Protein AF-A0A426WXF5-F1 (afdb_monomer_lite)

Sequence (264 aa):
MSDLGHQDPEKEMKARWKGLKNSTKVWNNSSAAEEFERGLLHPQLARELYTLPSEVLMARAARRWSCQHFQTALFDRVHDTGRLITFMDYRIKQLQEELDALKSNGGPEVVAKAEERAFEPREELENTKQERSEELLRREVLEKELHEVRSHLGDAQRLLKEVRVRARKMDDELLQAVKALESARAKLPRQSVVQYKESLGFKEGLKRMGRVTYEYGHRVALAHFHARHPDAEVEEDPFAIHPEDDLVPMERQQAFDDSVSPEP

Structure (mmCIF, N/CA/C/O backbone):
data_AF-A0A426WXF5-F1
#
_entry.id   AF-A0A426WXF5-F1
#
loop_
_atom_site.group_PDB
_atom_site.id
_atom_site.type_symbol
_atom_site.label_atom_id
_atom_site.label_alt_id
_atom_site.label_comp_id
_atom_site.label_asym_id
_atom_site.label_entity_id
_atom_site.label_seq_id
_atom_site.pdbx_PDB_ins_code
_atom_site.Cartn_x
_atom_site.Cartn_y
_atom_site.Cartn_z
_atom_site.occupancy
_atom_site.B_iso_or_equiv
_atom_site.auth_seq_id
_atom_site.auth_comp_id
_atom_site.auth_asym_id
_atom_site.auth_atom_id
_atom_site.pdbx_PDB_model_num
ATOM 1 N N . MET A 1 1 ? 60.843 20.136 -81.233 1.00 41.09 1 MET A N 1
ATOM 2 C CA . MET A 1 1 ? 59.863 21.167 -80.846 1.00 41.09 1 MET A CA 1
ATOM 3 C C . MET A 1 1 ? 59.267 21.769 -82.105 1.00 41.09 1 MET A C 1
ATOM 5 O O . MET A 1 1 ? 59.979 22.418 -82.858 1.00 41.09 1 MET A O 1
ATOM 9 N N . SER A 1 2 ? 57.992 21.506 -82.362 1.00 35.69 2 SER A N 1
ATOM 10 C CA . SER A 1 2 ? 57.109 22.418 -83.091 1.00 35.69 2 SER A CA 1
ATOM 11 C C . SER A 1 2 ? 55.722 22.211 -82.501 1.00 35.69 2 SER A C 1
ATOM 13 O O . SER A 1 2 ? 55.213 21.095 -82.455 1.00 35.69 2 SER A O 1
ATOM 15 N N . ASP A 1 3 ? 55.248 23.297 -81.916 1.00 36.88 3 ASP A N 1
ATOM 16 C CA . ASP A 1 3 ? 54.101 23.442 -81.039 1.00 36.88 3 ASP A CA 1
ATOM 17 C C . ASP A 1 3 ? 52.818 23.360 -81.879 1.00 36.88 3 ASP A C 1
ATOM 19 O O . ASP A 1 3 ? 52.527 24.253 -82.678 1.00 36.88 3 ASP A O 1
ATOM 23 N N . LEU A 1 4 ? 52.092 22.242 -81.784 1.00 40.41 4 LEU A N 1
ATOM 24 C CA . LEU A 1 4 ? 50.773 22.100 -82.400 1.00 40.41 4 LEU A CA 1
ATOM 25 C C . LEU A 1 4 ? 49.752 22.634 -81.402 1.00 40.41 4 LEU A C 1
ATOM 27 O O . LEU A 1 4 ? 49.338 21.935 -80.478 1.00 40.41 4 LEU A O 1
ATOM 31 N N . GLY A 1 5 ? 49.402 23.906 -81.589 1.00 35.06 5 GLY A N 1
ATOM 32 C CA . GLY A 1 5 ? 48.456 24.624 -80.749 1.00 35.06 5 GLY A CA 1
ATOM 33 C C . GLY A 1 5 ? 47.164 23.841 -80.518 1.00 35.06 5 GLY A C 1
ATOM 34 O O . GLY A 1 5 ? 46.594 23.260 -81.442 1.00 35.06 5 GLY A O 1
ATOM 35 N N . HIS A 1 6 ? 46.714 23.858 -79.262 1.00 44.03 6 HIS A N 1
ATOM 36 C CA . HIS A 1 6 ? 45.403 23.394 -78.822 1.00 44.03 6 HIS A CA 1
ATOM 37 C C . HIS A 1 6 ? 44.299 23.939 -79.739 1.00 44.03 6 HIS A C 1
ATOM 39 O O . HIS A 1 6 ? 43.904 25.103 -79.649 1.00 44.03 6 HIS A O 1
ATOM 45 N N . GLN A 1 7 ? 43.787 23.084 -80.621 1.00 47.53 7 GLN A N 1
ATOM 46 C CA . GLN A 1 7 ? 42.487 23.293 -81.237 1.00 47.53 7 GLN A CA 1
ATOM 47 C C . GLN A 1 7 ? 41.429 22.788 -80.263 1.00 47.53 7 GLN A C 1
ATOM 49 O O . GLN A 1 7 ? 41.415 21.614 -79.904 1.00 47.53 7 GLN A O 1
ATOM 54 N N . ASP A 1 8 ? 40.569 23.708 -79.837 1.00 42.94 8 ASP A N 1
ATOM 55 C CA . ASP A 1 8 ? 39.348 23.444 -79.083 1.00 42.94 8 ASP A CA 1
ATOM 56 C C . ASP A 1 8 ? 38.529 22.326 -79.773 1.00 42.94 8 ASP A C 1
ATOM 58 O O . ASP A 1 8 ? 38.021 22.540 -80.881 1.00 42.94 8 ASP A O 1
ATOM 62 N N . PRO A 1 9 ? 38.423 21.127 -79.169 1.00 50.69 9 PRO A N 1
ATOM 63 C CA . PRO A 1 9 ? 37.808 19.964 -79.803 1.00 50.69 9 PRO A CA 1
ATOM 64 C C . PRO A 1 9 ? 36.285 20.092 -79.956 1.00 50.69 9 PRO A C 1
ATOM 66 O O . PRO A 1 9 ? 35.693 19.333 -80.723 1.00 50.69 9 PRO A O 1
ATOM 69 N N . GLU A 1 10 ? 35.637 21.071 -79.309 1.00 45.72 10 GLU A N 1
ATOM 70 C CA . GLU A 1 10 ? 34.224 21.389 -79.562 1.00 45.72 10 GLU A CA 1
ATOM 71 C C . GLU A 1 10 ? 34.024 22.273 -80.806 1.00 45.72 10 GLU A C 1
ATOM 73 O O . GLU A 1 10 ? 32.922 22.354 -81.359 1.00 45.72 10 GLU A O 1
ATOM 78 N N . LYS A 1 11 ? 35.082 22.931 -81.296 1.00 47.31 11 LYS A N 1
ATOM 79 C CA . LYS A 1 11 ? 34.960 24.013 -82.283 1.00 47.31 11 LYS A CA 1
ATOM 80 C C . LYS A 1 11 ? 34.874 23.553 -83.741 1.00 47.31 11 LYS A C 1
ATOM 82 O O . LYS A 1 11 ? 34.558 24.368 -84.610 1.00 47.31 11 LYS A O 1
ATOM 87 N N . GLU A 1 12 ? 35.069 22.269 -84.039 1.00 45.81 12 GLU A N 1
ATOM 88 C CA . GLU A 1 12 ? 35.155 21.786 -85.426 1.00 45.81 12 GLU A CA 1
ATOM 89 C C . GLU A 1 12 ? 34.368 20.494 -85.704 1.00 45.81 12 GLU A C 1
ATOM 91 O O . GLU A 1 12 ? 34.819 19.608 -86.417 1.00 45.81 12 GLU A O 1
ATOM 96 N N . MET A 1 13 ? 33.135 20.382 -85.202 1.00 45.12 13 MET A N 1
ATOM 97 C CA . MET A 1 13 ? 32.163 19.428 -85.767 1.00 45.12 13 MET A CA 1
ATOM 98 C C . MET A 1 13 ? 30.836 20.108 -86.114 1.00 45.12 13 MET A C 1
ATOM 100 O O . MET A 1 13 ? 29.750 19.692 -85.712 1.00 45.12 13 MET A O 1
ATOM 104 N N . LYS A 1 14 ? 30.895 21.171 -86.928 1.00 41.56 14 LYS A N 1
ATOM 105 C CA . LYS A 1 14 ? 29.709 21.631 -87.667 1.00 41.56 14 LYS A CA 1
ATOM 106 C C . LYS A 1 14 ? 29.544 20.774 -88.920 1.00 41.56 14 LYS A C 1
ATOM 108 O O . LYS A 1 14 ? 30.211 21.004 -89.923 1.00 41.56 14 LYS A O 1
ATOM 113 N N . ALA A 1 15 ? 28.610 19.825 -88.885 1.00 44.09 15 ALA A N 1
ATOM 114 C CA . ALA A 1 15 ? 28.183 19.107 -90.083 1.00 44.09 15 ALA A CA 1
ATOM 115 C C . ALA A 1 15 ? 27.773 20.110 -91.181 1.00 44.09 15 ALA A C 1
ATOM 117 O O . ALA A 1 15 ? 26.883 20.941 -90.975 1.00 44.09 15 ALA A O 1
ATOM 118 N N . ARG A 1 16 ? 28.404 20.019 -92.359 1.00 43.88 16 ARG A N 1
ATOM 119 C CA . ARG A 1 16 ? 28.204 20.905 -93.528 1.00 43.88 16 ARG A CA 1
ATOM 120 C C . ARG A 1 16 ? 26.767 20.958 -94.082 1.00 43.88 16 ARG A C 1
ATOM 122 O O . ARG A 1 16 ? 26.496 21.736 -94.987 1.00 43.88 16 ARG A O 1
ATOM 129 N N . TRP A 1 17 ? 25.833 20.179 -93.535 1.00 48.28 17 TRP A N 1
ATOM 130 C CA . TRP A 1 17 ? 24.511 19.912 -94.117 1.00 48.28 17 TRP A CA 1
ATOM 131 C C . TRP A 1 17 ? 23.328 20.363 -93.249 1.00 48.28 17 TRP A C 1
ATOM 133 O O . TRP A 1 17 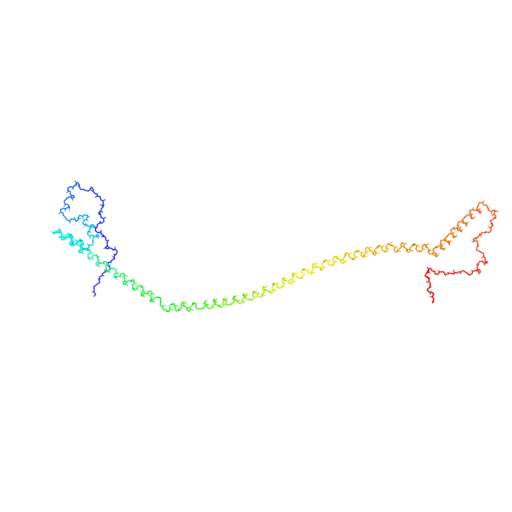? 22.212 19.875 -93.415 1.00 48.28 17 TRP A O 1
ATOM 143 N N . LYS A 1 18 ? 23.534 21.333 -92.346 1.00 39.09 18 LYS A N 1
ATOM 144 C CA . LYS A 1 18 ? 22.505 21.848 -91.413 1.00 39.09 18 LYS A CA 1
ATOM 145 C C . LYS A 1 18 ? 21.255 22.459 -92.094 1.00 39.09 18 LYS A C 1
ATOM 147 O O . LYS A 1 18 ? 20.307 22.815 -91.402 1.00 39.09 18 LYS A O 1
ATOM 152 N N . GLY A 1 19 ? 21.242 22.591 -93.426 1.00 39.22 19 GLY A N 1
ATOM 153 C CA . GLY A 1 19 ? 20.160 23.200 -94.212 1.00 39.22 19 GLY A CA 1
ATOM 154 C C . GLY A 1 19 ? 19.209 22.242 -94.947 1.00 39.22 19 GLY A C 1
ATOM 155 O O . GLY A 1 19 ? 18.221 22.716 -95.505 1.00 39.22 19 GLY A O 1
ATOM 156 N N . LEU A 1 20 ? 19.451 20.924 -94.972 1.00 43.28 20 LEU A N 1
ATOM 157 C CA . LEU A 1 20 ? 18.600 19.994 -95.731 1.00 43.28 20 LEU A CA 1
ATOM 158 C C . LEU A 1 20 ? 17.267 19.738 -94.989 1.00 43.28 20 LEU A C 1
ATOM 160 O O . LEU A 1 20 ? 17.187 18.888 -94.105 1.00 43.28 20 LEU A O 1
ATOM 164 N N . LYS A 1 21 ? 16.208 20.495 -95.315 1.00 43.47 21 LYS A N 1
ATOM 165 C CA . LYS A 1 21 ? 14.847 20.260 -94.791 1.00 43.47 21 LYS A CA 1
ATOM 166 C C . LYS A 1 21 ? 14.068 19.280 -95.677 1.00 43.47 21 LYS A C 1
ATOM 168 O O . LYS A 1 21 ? 14.057 19.393 -96.899 1.00 43.47 21 LYS A O 1
ATOM 173 N N . ASN A 1 22 ? 13.368 18.347 -95.033 1.00 40.56 22 ASN A N 1
ATOM 174 C CA . ASN A 1 22 ? 12.589 17.278 -95.660 1.00 40.56 22 ASN A CA 1
ATOM 175 C C . ASN A 1 22 ? 11.279 17.812 -96.276 1.00 40.56 22 ASN A C 1
ATOM 177 O O . ASN A 1 22 ? 10.276 17.915 -95.574 1.00 40.56 22 ASN A O 1
ATOM 181 N N . SER A 1 23 ? 11.240 18.141 -97.571 1.00 41.84 23 SER A N 1
ATOM 182 C CA . SER A 1 23 ? 9.957 18.301 -98.278 1.00 41.84 23 SER A CA 1
ATOM 183 C C . SER A 1 23 ? 10.040 17.905 -99.756 1.00 41.84 23 SER A C 1
ATOM 185 O O . SER A 1 23 ? 11.068 18.083 -100.403 1.00 41.84 23 SER A O 1
ATOM 187 N N . THR A 1 24 ? 8.942 17.366 -100.288 1.00 41.81 24 THR A N 1
ATOM 188 C CA . THR A 1 24 ? 8.851 16.706 -101.604 1.00 41.81 24 THR A CA 1
ATOM 189 C C . THR A 1 24 ? 8.447 17.633 -102.766 1.00 41.81 24 THR A C 1
ATOM 191 O O . THR A 1 24 ? 8.227 17.146 -103.869 1.00 41.81 24 THR A O 1
ATOM 194 N N . LYS A 1 25 ? 8.307 18.952 -102.554 1.00 42.88 25 LYS A N 1
ATOM 195 C CA . LYS A 1 25 ? 7.649 19.885 -103.504 1.00 42.88 25 LYS A CA 1
ATOM 196 C C . LYS A 1 25 ? 8.498 21.107 -103.917 1.00 42.88 25 LYS A C 1
ATOM 198 O O . LYS A 1 25 ? 7.987 22.218 -103.959 1.00 42.88 25 LYS A O 1
ATOM 203 N N . VAL A 1 26 ? 9.786 20.932 -104.228 1.00 40.25 26 VAL A N 1
ATOM 204 C CA . VAL A 1 26 ? 10.685 22.064 -104.581 1.00 40.25 26 VAL A CA 1
ATOM 205 C C . VAL A 1 26 ? 10.925 22.245 -106.095 1.00 40.25 26 VAL A C 1
ATOM 207 O O . VAL A 1 26 ? 11.436 23.277 -106.517 1.00 40.25 26 VAL A O 1
ATOM 210 N N . TRP A 1 27 ? 10.503 21.322 -106.960 1.00 49.66 27 TRP A N 1
ATOM 211 C CA . TRP A 1 27 ? 11.054 21.251 -108.324 1.00 49.66 27 TRP A CA 1
ATOM 212 C C . TRP A 1 27 ? 10.073 21.679 -109.423 1.00 49.66 27 TRP A C 1
ATOM 214 O O . TRP A 1 27 ? 9.600 20.839 -110.175 1.00 49.66 27 TRP A O 1
ATOM 224 N N . ASN A 1 28 ? 9.775 22.981 -109.519 1.00 37.44 28 ASN A N 1
ATOM 225 C CA . ASN A 1 28 ? 9.112 23.578 -110.697 1.00 37.44 28 ASN A CA 1
ATOM 226 C C . ASN A 1 28 ? 9.808 24.848 -111.233 1.00 37.44 28 ASN A C 1
ATOM 228 O O . ASN A 1 28 ? 9.325 25.439 -112.194 1.00 37.44 28 ASN A O 1
ATOM 232 N N . ASN A 1 29 ? 10.951 25.258 -110.668 1.00 41.53 29 ASN A N 1
ATOM 233 C CA . ASN A 1 29 ? 11.716 26.412 -111.154 1.00 41.53 29 ASN A CA 1
ATOM 234 C C . ASN A 1 29 ? 13.015 25.958 -111.833 1.00 41.53 29 ASN A C 1
ATOM 236 O O . ASN A 1 29 ? 13.782 25.188 -111.254 1.00 41.53 29 ASN A O 1
ATOM 240 N N . SER A 1 30 ? 13.278 26.469 -113.040 1.00 48.53 30 SER A N 1
ATOM 241 C CA . SER A 1 30 ? 14.419 26.080 -113.889 1.00 48.53 30 SER A CA 1
ATOM 242 C C . SER A 1 30 ? 15.793 26.355 -113.265 1.00 48.53 30 SER A C 1
ATOM 244 O O . SER A 1 30 ? 16.743 25.641 -113.560 1.00 48.53 30 SER A O 1
ATOM 246 N N . SER A 1 31 ? 15.895 27.305 -112.331 1.00 45.78 31 SER A N 1
ATOM 247 C CA . SER A 1 31 ? 17.142 27.593 -111.602 1.00 45.78 31 SER A CA 1
ATOM 248 C C . SER A 1 31 ? 17.595 26.433 -110.702 1.00 45.78 31 SER A C 1
ATOM 250 O O . SER A 1 31 ? 18.790 26.228 -110.518 1.00 45.78 31 SER A O 1
ATOM 252 N N . ALA A 1 32 ? 16.665 25.614 -110.201 1.00 46.09 32 ALA A N 1
ATOM 253 C CA . ALA A 1 32 ? 17.005 24.453 -109.380 1.00 46.09 32 ALA A CA 1
ATOM 254 C C . ALA A 1 32 ? 17.508 23.260 -110.228 1.00 46.09 32 ALA A C 1
ATOM 256 O O . ALA A 1 32 ? 18.177 22.371 -109.707 1.00 46.09 32 ALA A O 1
ATOM 257 N N . ALA A 1 33 ? 17.225 23.258 -111.537 1.00 42.44 33 ALA A N 1
ATOM 258 C CA . ALA A 1 33 ? 17.745 22.275 -112.487 1.00 42.44 33 ALA A CA 1
ATOM 259 C C . ALA A 1 33 ? 19.168 22.617 -112.977 1.00 42.44 33 ALA A C 1
ATOM 261 O O . ALA A 1 33 ? 19.913 21.716 -113.342 1.00 42.44 33 ALA A O 1
ATOM 262 N N . GLU A 1 34 ? 19.596 23.884 -112.926 1.00 40.88 34 GLU A N 1
ATOM 263 C CA . GLU A 1 34 ? 20.980 24.261 -113.264 1.00 40.88 34 GLU A CA 1
ATOM 264 C C . GLU A 1 34 ? 21.984 23.922 -112.151 1.00 40.88 34 GLU A C 1
ATOM 266 O O . GLU A 1 34 ? 23.116 23.537 -112.441 1.00 40.88 34 GLU A O 1
ATOM 271 N N . GLU A 1 35 ? 21.576 23.959 -110.877 1.00 43.38 35 GLU A N 1
ATOM 272 C CA . GLU A 1 35 ? 22.419 23.440 -109.785 1.00 43.38 35 GLU A CA 1
ATOM 273 C C . GLU A 1 35 ? 22.503 21.901 -109.781 1.00 43.38 35 GLU A C 1
ATOM 275 O O . GLU A 1 35 ? 23.432 21.327 -109.210 1.00 43.38 35 GLU A O 1
ATOM 280 N N . PHE A 1 36 ? 21.584 21.224 -110.481 1.00 43.69 36 PHE A N 1
ATOM 281 C CA . PHE A 1 36 ? 21.588 19.771 -110.679 1.00 43.69 36 PHE A CA 1
ATOM 282 C C . PHE A 1 36 ? 22.689 19.316 -111.658 1.00 43.69 36 PHE A C 1
ATOM 284 O O . PHE A 1 36 ? 23.289 18.261 -111.458 1.00 43.69 36 PHE A O 1
ATOM 291 N N . GLU A 1 37 ? 23.026 20.139 -112.656 1.00 41.06 37 GLU A N 1
ATOM 292 C CA . GLU A 1 37 ? 24.136 19.907 -113.601 1.00 41.06 37 GLU A CA 1
ATOM 293 C C . GLU A 1 37 ? 25.524 20.191 -112.982 1.00 41.06 37 GLU A C 1
ATOM 295 O O . GLU A 1 37 ? 26.542 19.729 -113.492 1.00 41.06 37 GLU A O 1
ATOM 300 N N . ARG A 1 38 ? 25.600 20.893 -111.836 1.00 45.09 38 ARG A N 1
ATOM 301 C CA . ARG A 1 38 ? 26.870 21.255 -111.163 1.00 45.09 38 ARG A CA 1
ATOM 302 C C . ARG A 1 38 ? 27.221 20.424 -109.917 1.00 45.09 38 ARG A C 1
ATOM 304 O O . ARG A 1 38 ? 28.008 20.867 -109.083 1.00 45.09 38 ARG A O 1
ATOM 311 N N . GLY A 1 39 ? 26.735 19.183 -109.827 1.00 50.31 39 GLY A N 1
ATOM 312 C CA . GLY A 1 39 ? 27.446 18.127 -109.086 1.00 50.31 39 GLY A CA 1
ATOM 313 C C . GLY A 1 39 ? 27.226 18.045 -107.569 1.00 50.31 39 GLY A C 1
ATOM 314 O O . GLY A 1 39 ? 28.175 17.789 -106.825 1.00 50.31 39 GLY A O 1
ATOM 315 N N . LEU A 1 40 ? 25.987 18.184 -107.090 1.00 51.34 40 LEU A N 1
ATOM 316 C CA . LEU A 1 40 ? 25.619 17.851 -105.706 1.00 51.34 40 LEU A CA 1
ATOM 317 C C . LEU A 1 40 ? 24.855 16.518 -105.625 1.00 51.34 40 LEU A C 1
ATOM 319 O O . LEU A 1 40 ? 23.836 16.314 -106.282 1.00 51.34 40 LEU A O 1
ATOM 323 N N . LEU A 1 41 ? 25.373 15.591 -104.809 1.00 55.94 41 LEU A N 1
ATOM 324 C CA . LEU A 1 41 ? 24.824 14.247 -104.590 1.00 55.94 41 LEU A CA 1
ATOM 325 C C . LEU A 1 41 ? 23.345 14.297 -104.165 1.00 55.94 41 LEU A C 1
ATOM 327 O O . LEU A 1 41 ? 22.980 14.998 -103.223 1.00 55.94 41 LEU A O 1
ATOM 331 N N . HIS A 1 42 ? 22.510 13.481 -104.817 1.00 51.09 42 HIS A N 1
ATOM 332 C CA . HIS A 1 42 ? 21.091 13.313 -104.489 1.00 51.09 42 HIS A CA 1
ATOM 333 C C . HIS A 1 42 ? 20.918 13.043 -102.974 1.00 51.09 42 HIS A C 1
ATOM 335 O O . HIS A 1 42 ? 21.607 12.172 -102.442 1.00 51.09 42 HIS A O 1
ATOM 341 N N . PRO A 1 43 ? 19.991 13.709 -102.260 1.00 54.84 43 PRO A N 1
ATOM 342 C CA . PRO A 1 43 ? 19.781 13.501 -100.820 1.00 54.84 43 PRO A CA 1
ATOM 343 C C . PRO A 1 43 ? 19.584 12.037 -100.380 1.00 54.84 43 PRO A C 1
ATOM 345 O O . PRO A 1 43 ? 20.026 11.655 -99.296 1.00 54.84 43 PRO A O 1
ATOM 348 N N . GLN A 1 44 ? 18.987 11.183 -101.225 1.00 52.28 44 GLN A N 1
ATOM 349 C CA . GLN A 1 44 ? 18.949 9.734 -100.990 1.00 52.28 44 GLN A CA 1
ATOM 350 C C . GLN A 1 44 ? 20.346 9.089 -101.008 1.00 52.28 44 GLN A C 1
ATOM 352 O O . GLN A 1 44 ? 20.637 8.272 -100.141 1.00 52.28 44 GLN A O 1
ATOM 357 N N . LEU A 1 45 ? 21.225 9.481 -101.937 1.00 57.03 45 LEU A N 1
ATOM 358 C CA . LEU A 1 45 ? 22.604 8.984 -102.020 1.00 57.03 45 LEU A CA 1
ATOM 359 C C . LEU A 1 45 ? 23.429 9.391 -100.793 1.00 57.03 45 LEU A C 1
ATOM 361 O O . LEU A 1 45 ? 24.152 8.566 -100.244 1.00 57.03 45 LEU A O 1
ATOM 365 N N . ALA A 1 46 ? 23.291 10.636 -100.328 1.00 56.06 46 ALA A N 1
ATOM 366 C CA . ALA A 1 46 ? 23.984 11.117 -99.131 1.00 56.06 46 ALA A CA 1
ATOM 367 C C . ALA A 1 46 ? 23.567 10.335 -97.870 1.00 56.06 46 ALA A C 1
ATOM 369 O O . ALA A 1 46 ? 24.409 9.975 -97.049 1.00 56.06 46 ALA A O 1
ATOM 370 N N . ARG A 1 47 ? 22.275 10.010 -97.736 1.00 59.09 47 ARG A N 1
ATOM 371 C CA . ARG A 1 47 ? 21.767 9.193 -96.626 1.00 59.09 47 ARG A CA 1
ATOM 372 C C . ARG A 1 47 ? 22.246 7.740 -96.710 1.00 59.09 47 ARG A C 1
ATOM 374 O O . ARG A 1 47 ? 22.644 7.181 -95.691 1.00 59.09 47 ARG A O 1
ATOM 381 N N . GLU A 1 48 ? 22.232 7.134 -97.895 1.00 63.03 48 GLU A N 1
ATOM 382 C CA . GLU A 1 48 ? 22.733 5.768 -98.114 1.00 63.03 48 GLU A CA 1
ATOM 383 C C . GLU A 1 48 ? 24.238 5.645 -97.799 1.00 63.03 48 GLU A C 1
ATOM 385 O O . GLU A 1 48 ? 24.652 4.683 -97.156 1.00 63.03 48 GLU A O 1
ATOM 390 N N . LEU A 1 49 ? 25.045 6.649 -98.159 1.00 61.88 49 LEU A N 1
ATOM 391 C CA . LEU A 1 49 ? 26.499 6.684 -97.933 1.00 61.88 49 LEU A CA 1
ATOM 392 C C . LEU A 1 49 ? 26.921 6.633 -96.452 1.00 61.88 49 LEU A C 1
ATOM 394 O O . LEU A 1 49 ? 27.968 6.066 -96.129 1.00 61.88 49 LEU A O 1
ATOM 398 N N . TYR A 1 50 ? 26.109 7.182 -95.547 1.00 64.56 50 TYR A N 1
ATOM 399 C CA . TYR A 1 50 ? 26.404 7.205 -94.107 1.00 64.56 50 TYR A CA 1
ATOM 400 C C . TYR A 1 50 ? 25.685 6.118 -93.301 1.00 64.56 50 TYR A C 1
ATOM 402 O O . TYR A 1 50 ? 26.041 5.888 -92.148 1.00 64.56 50 TYR A O 1
ATOM 410 N N . THR A 1 51 ? 24.702 5.429 -93.886 1.00 64.94 51 THR A N 1
ATOM 411 C CA . THR A 1 51 ? 23.907 4.408 -93.175 1.00 64.94 51 THR A CA 1
ATOM 412 C C . THR A 1 51 ? 24.209 2.975 -93.609 1.00 64.94 51 THR A C 1
ATOM 414 O O . THR A 1 51 ? 23.969 2.057 -92.830 1.00 64.94 51 THR A O 1
ATOM 417 N N . LEU A 1 52 ? 24.771 2.758 -94.804 1.00 66.94 52 LEU A N 1
ATOM 418 C CA . LEU A 1 52 ? 25.091 1.416 -95.299 1.00 66.94 52 LEU A CA 1
ATOM 419 C C . LEU A 1 52 ? 26.520 0.962 -94.912 1.00 66.94 52 LEU A C 1
ATOM 421 O O . LEU A 1 52 ? 27.429 1.802 -94.809 1.00 66.94 52 LEU A O 1
ATOM 425 N N . PRO A 1 53 ? 26.744 -0.357 -94.718 1.00 66.38 53 PRO A N 1
ATOM 426 C CA . PRO A 1 53 ? 28.076 -0.941 -94.542 1.00 66.38 53 PRO A CA 1
ATOM 427 C C . PRO A 1 53 ? 28.978 -0.694 -95.760 1.00 66.38 53 PRO A C 1
ATOM 429 O O . PRO A 1 53 ? 28.500 -0.657 -96.897 1.00 66.38 53 PRO A O 1
ATOM 432 N N . SER A 1 54 ? 30.287 -0.558 -95.530 1.00 64.69 54 SER A N 1
ATOM 433 C CA . SER A 1 54 ? 31.291 -0.264 -96.569 1.00 64.69 54 SER A CA 1
ATOM 434 C C . SER A 1 54 ? 31.255 -1.263 -97.732 1.00 64.69 54 SER A C 1
ATOM 436 O O . SER A 1 54 ? 31.360 -0.864 -98.889 1.00 64.69 54 SER A O 1
ATOM 438 N N . GLU A 1 55 ? 31.003 -2.539 -97.449 1.00 67.00 55 GLU A N 1
ATOM 439 C CA . GLU A 1 55 ? 30.872 -3.621 -98.437 1.00 67.00 55 GLU A CA 1
ATOM 440 C C . GLU A 1 55 ? 29.708 -3.392 -99.420 1.00 67.00 55 GLU A C 1
ATOM 442 O O . GLU A 1 55 ? 29.854 -3.572 -100.632 1.00 67.00 55 GLU A O 1
ATOM 447 N N . VAL A 1 56 ? 28.561 -2.915 -98.920 1.00 66.00 56 VAL A N 1
ATOM 448 C CA . VAL A 1 56 ? 27.359 -2.628 -99.725 1.00 66.00 56 VAL A CA 1
ATOM 449 C C . VAL A 1 56 ? 27.569 -1.389 -100.599 1.00 66.00 56 VAL A C 1
ATOM 451 O O . VAL A 1 56 ? 27.100 -1.333 -101.739 1.00 66.00 56 VAL A O 1
ATOM 454 N N . LEU A 1 57 ? 28.313 -0.403 -100.094 1.00 64.38 57 LEU A N 1
ATOM 455 C CA . LEU A 1 57 ? 28.661 0.805 -100.842 1.00 64.38 57 LEU A CA 1
ATOM 456 C C . LEU A 1 57 ? 29.638 0.504 -101.986 1.00 64.38 57 LEU A C 1
ATOM 458 O O . LEU A 1 57 ? 29.436 0.983 -103.104 1.00 64.38 57 LEU A O 1
ATOM 462 N N . MET A 1 58 ? 30.633 -0.354 -101.745 1.00 62.41 58 MET A N 1
ATOM 463 C CA . MET A 1 58 ? 31.592 -0.799 -102.763 1.00 62.41 58 MET A CA 1
ATOM 464 C C . MET A 1 58 ? 30.905 -1.568 -103.901 1.00 62.41 58 MET A C 1
ATOM 466 O O . MET A 1 58 ? 31.151 -1.287 -105.077 1.00 62.41 58 MET A O 1
ATOM 470 N N . ALA A 1 59 ? 29.966 -2.464 -103.574 1.00 63.81 59 ALA A N 1
ATOM 471 C CA . ALA A 1 59 ? 29.189 -3.210 -104.567 1.00 63.81 59 ALA A CA 1
ATOM 472 C C . ALA A 1 59 ? 28.329 -2.302 -105.472 1.00 63.81 59 ALA A C 1
ATOM 474 O O . ALA A 1 59 ? 28.094 -2.615 -106.643 1.00 63.81 59 ALA A O 1
ATOM 475 N N . ARG A 1 60 ? 27.863 -1.158 -104.954 1.00 62.56 60 ARG A N 1
ATOM 476 C CA . ARG A 1 60 ? 27.027 -0.203 -105.698 1.00 62.56 60 ARG A CA 1
ATOM 477 C C . ARG A 1 60 ? 27.854 0.764 -106.548 1.00 62.56 60 ARG A C 1
ATOM 479 O O . ARG A 1 60 ? 27.443 1.078 -107.664 1.00 62.56 60 ARG A O 1
ATOM 486 N N . ALA A 1 61 ? 29.034 1.166 -106.073 1.00 57.78 61 ALA A N 1
ATOM 487 C CA . ALA A 1 61 ? 30.005 1.950 -106.841 1.00 57.78 61 ALA A CA 1
ATOM 488 C C . ALA A 1 61 ? 30.530 1.173 -108.062 1.00 57.78 61 ALA A C 1
ATOM 490 O O . ALA A 1 61 ? 30.621 1.724 -109.158 1.00 57.78 61 ALA A O 1
ATOM 491 N N . ALA A 1 62 ? 30.756 -0.136 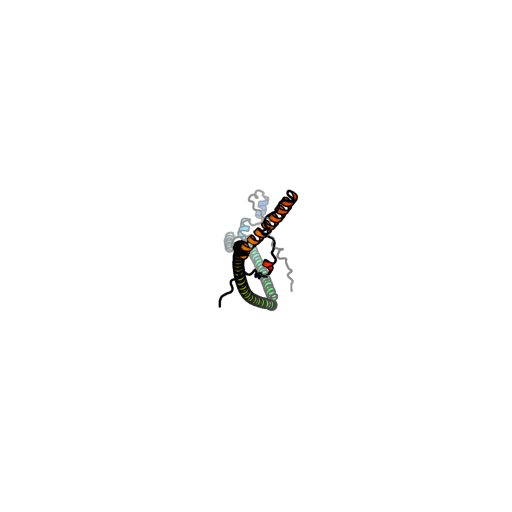-107.912 1.00 57.72 62 ALA A N 1
ATOM 492 C CA . ALA A 1 62 ? 31.141 -1.017 -109.015 1.00 57.72 62 ALA A CA 1
ATOM 493 C C . ALA A 1 62 ? 30.078 -1.118 -110.126 1.00 57.72 62 ALA A C 1
ATOM 495 O O . ALA A 1 62 ? 30.402 -1.512 -111.240 1.00 57.72 62 ALA A O 1
ATOM 496 N N . ARG A 1 63 ? 28.819 -0.749 -109.850 1.00 54.00 63 ARG A N 1
ATOM 497 C CA . ARG A 1 63 ? 27.716 -0.764 -110.824 1.00 54.00 63 ARG A CA 1
ATOM 498 C C . ARG A 1 63 ? 27.494 0.599 -111.503 1.00 54.00 63 ARG A C 1
ATOM 500 O O . ARG A 1 63 ? 26.701 0.689 -112.435 1.00 54.00 63 ARG A O 1
ATOM 507 N N . ARG A 1 64 ? 28.175 1.661 -111.052 1.00 50.78 64 ARG A N 1
ATOM 508 C CA . ARG A 1 64 ? 28.049 3.037 -111.561 1.00 50.78 64 ARG A CA 1
ATOM 509 C C . ARG A 1 64 ? 29.446 3.579 -111.879 1.00 50.78 64 ARG A C 1
ATOM 511 O O . ARG A 1 64 ? 30.048 4.312 -111.099 1.00 50.78 64 ARG A O 1
ATOM 518 N N . TRP A 1 65 ? 29.985 3.148 -113.017 1.00 39.28 65 TRP A N 1
ATOM 519 C CA . TRP A 1 65 ? 31.333 3.488 -113.479 1.00 39.28 65 TRP A CA 1
ATOM 520 C C . TRP A 1 65 ? 31.434 4.962 -113.902 1.00 39.28 65 TRP A C 1
ATOM 522 O O . TRP A 1 65 ? 31.282 5.249 -115.081 1.00 39.28 65 TRP A O 1
ATOM 532 N N . SER A 1 66 ? 31.645 5.875 -112.939 1.00 51.97 66 SER A N 1
ATOM 533 C CA . SER A 1 66 ? 32.348 7.180 -113.085 1.00 51.97 66 SER A CA 1
ATOM 534 C C . SER A 1 66 ? 32.014 8.235 -112.007 1.00 51.97 66 SER A C 1
ATOM 536 O O . SER A 1 66 ? 32.293 9.416 -112.199 1.00 51.97 66 SER A O 1
ATOM 538 N N . CYS A 1 67 ? 31.436 7.893 -110.849 1.00 54.34 67 CYS A N 1
ATOM 539 C CA . CYS A 1 67 ? 31.095 8.923 -109.854 1.00 54.34 67 CYS A CA 1
ATOM 540 C C . CYS A 1 67 ? 32.244 9.210 -108.862 1.00 54.34 67 CYS A C 1
ATOM 542 O O . CYS A 1 67 ? 32.329 8.590 -107.803 1.00 54.34 67 CYS A O 1
ATOM 544 N N . GLN A 1 68 ? 33.072 10.214 -109.171 1.00 59.12 68 GLN A N 1
ATOM 545 C CA . GLN A 1 68 ? 34.157 10.751 -108.323 1.00 59.12 68 GLN A CA 1
ATOM 546 C C . GLN A 1 68 ? 33.686 11.118 -106.897 1.00 59.12 68 GLN A C 1
ATOM 548 O O . GLN A 1 68 ? 34.397 10.910 -105.918 1.00 59.12 68 GLN A O 1
ATOM 553 N N . HIS A 1 69 ? 32.430 11.551 -106.762 1.00 59.12 69 HIS A N 1
ATOM 554 C CA . HIS A 1 69 ? 31.810 11.920 -105.486 1.00 59.12 69 HIS A CA 1
ATOM 555 C C . HIS A 1 69 ? 31.693 10.768 -104.467 1.00 59.12 69 HIS A C 1
ATOM 557 O O . HIS A 1 69 ? 31.695 11.020 -103.264 1.00 59.12 69 HIS A O 1
ATOM 563 N N . PHE A 1 70 ? 31.608 9.506 -104.914 1.00 61.62 70 PHE A N 1
ATOM 564 C CA . PHE A 1 70 ? 31.569 8.349 -104.004 1.00 61.62 70 PHE A CA 1
ATOM 565 C C . PHE A 1 70 ? 32.929 8.077 -103.360 1.00 61.62 70 PHE A C 1
ATOM 567 O O . PHE A 1 70 ? 32.994 7.727 -102.184 1.00 61.62 70 PHE A O 1
ATOM 574 N N . GLN A 1 71 ? 34.012 8.247 -104.122 1.00 63.00 71 GLN A N 1
ATOM 575 C CA . GLN A 1 71 ? 35.369 8.052 -103.616 1.00 63.00 71 GLN A CA 1
ATOM 576 C C . GLN A 1 71 ? 35.706 9.108 -102.561 1.00 63.00 71 GLN A C 1
ATOM 578 O O . GLN A 1 71 ? 36.224 8.755 -101.505 1.00 63.00 71 GLN A O 1
ATOM 583 N N . THR A 1 72 ? 35.331 10.369 -102.795 1.00 68.81 72 THR A N 1
ATOM 584 C CA . THR A 1 72 ? 35.523 11.458 -101.825 1.00 68.81 72 THR A CA 1
ATOM 585 C C . THR A 1 72 ? 34.773 11.200 -100.516 1.00 68.81 72 THR A C 1
ATOM 587 O O . THR A 1 72 ? 35.373 11.282 -99.453 1.00 68.81 72 THR A O 1
ATOM 590 N N . ALA A 1 73 ? 33.503 10.780 -100.573 1.00 68.81 73 ALA A N 1
ATOM 591 C CA . ALA A 1 73 ? 32.712 10.511 -99.368 1.00 68.81 73 ALA A CA 1
ATOM 592 C C . ALA A 1 73 ? 33.239 9.324 -98.535 1.00 68.81 73 ALA A C 1
ATOM 594 O O . ALA A 1 73 ? 33.170 9.345 -97.306 1.00 68.81 73 ALA A O 1
ATOM 595 N N . LEU A 1 74 ? 33.772 8.282 -99.185 1.00 70.56 74 LEU A N 1
ATOM 596 C CA . LEU A 1 74 ? 34.424 7.175 -98.478 1.00 70.56 74 LEU A CA 1
ATOM 597 C C . LEU A 1 74 ? 35.734 7.621 -97.822 1.00 70.56 74 LEU A C 1
ATOM 599 O O . LEU A 1 74 ? 36.002 7.224 -96.689 1.00 70.56 74 LEU A O 1
ATOM 603 N N . PHE A 1 75 ? 36.518 8.461 -98.502 1.00 70.12 75 PHE A N 1
ATOM 604 C CA . PHE A 1 75 ? 37.753 9.019 -97.953 1.00 70.12 75 PHE A CA 1
ATOM 605 C C . PHE A 1 75 ? 37.475 9.895 -96.726 1.00 70.12 75 PHE A C 1
ATOM 607 O O . PHE A 1 75 ? 38.112 9.709 -95.690 1.00 70.12 75 PHE A O 1
ATOM 614 N N . ASP A 1 76 ? 36.461 10.762 -96.806 1.00 75.44 76 ASP A N 1
ATOM 615 C CA . ASP A 1 76 ? 36.011 11.599 -95.690 1.00 75.44 76 ASP A CA 1
ATOM 616 C C . ASP A 1 76 ? 35.547 10.740 -94.505 1.00 75.44 76 ASP A C 1
ATOM 618 O O . ASP A 1 76 ? 35.957 10.974 -93.374 1.00 75.44 76 ASP A O 1
ATOM 622 N N . ARG A 1 77 ? 34.778 9.669 -94.745 1.00 77.00 77 ARG A N 1
ATOM 623 C CA . ARG A 1 77 ? 34.322 8.759 -93.679 1.00 77.00 77 ARG A CA 1
ATOM 624 C C . ARG A 1 77 ? 35.477 8.021 -92.996 1.00 77.00 77 ARG A C 1
ATOM 626 O O . ARG A 1 77 ? 35.462 7.869 -91.774 1.00 77.00 77 ARG A O 1
ATOM 633 N N . VAL A 1 78 ? 36.466 7.549 -93.757 1.00 77.06 78 VAL A N 1
ATOM 634 C CA . VAL A 1 78 ? 37.672 6.912 -93.195 1.00 77.06 78 VAL A CA 1
ATOM 635 C C . VAL A 1 78 ? 38.467 7.926 -92.374 1.00 77.06 78 VAL A C 1
ATOM 637 O O . VAL A 1 78 ? 38.886 7.613 -91.260 1.00 77.06 78 VAL A O 1
ATOM 640 N N . HIS A 1 79 ? 38.613 9.150 -92.878 1.00 75.31 79 HIS A N 1
ATOM 641 C CA . HIS A 1 79 ? 39.305 10.229 -92.184 1.00 75.31 79 HIS A CA 1
ATOM 642 C C . HIS A 1 79 ? 38.583 10.657 -90.890 1.00 75.31 79 HIS A C 1
ATOM 644 O O . HIS A 1 79 ? 39.222 10.786 -89.845 1.00 75.31 79 HIS A O 1
ATOM 650 N N . ASP A 1 80 ? 37.255 10.788 -90.915 1.00 78.50 80 ASP A N 1
ATOM 651 C CA . ASP A 1 80 ? 36.426 11.103 -89.743 1.00 78.50 80 ASP A CA 1
ATOM 652 C C . ASP A 1 80 ? 36.491 9.993 -88.684 1.00 78.50 80 ASP A C 1
ATOM 654 O O . ASP A 1 80 ? 36.603 10.269 -87.489 1.00 78.50 80 ASP A O 1
ATOM 658 N N . THR A 1 81 ? 36.483 8.727 -89.114 1.00 79.56 81 THR A N 1
ATOM 659 C CA . THR A 1 81 ? 36.648 7.579 -88.207 1.00 79.56 81 THR A CA 1
ATOM 660 C C . THR A 1 81 ? 38.044 7.582 -87.585 1.00 79.56 81 THR A C 1
ATOM 662 O O . THR A 1 81 ? 38.179 7.358 -86.384 1.00 79.56 81 THR A O 1
ATOM 665 N N . GLY A 1 82 ? 39.072 7.912 -88.373 1.00 81.44 82 GLY A N 1
ATOM 666 C CA . GLY A 1 82 ? 40.433 8.113 -87.882 1.00 81.44 82 GLY A CA 1
ATOM 667 C C . GLY A 1 82 ? 40.499 9.190 -86.799 1.00 81.44 82 GLY A C 1
ATOM 668 O O . GLY A 1 82 ? 41.053 8.940 -85.735 1.00 81.44 82 GLY A O 1
ATOM 669 N N . ARG A 1 83 ? 39.854 10.346 -87.010 1.00 83.50 83 ARG A N 1
ATOM 670 C CA . ARG A 1 83 ? 39.774 11.427 -86.009 1.00 83.50 83 ARG A CA 1
ATOM 671 C C . ARG A 1 83 ? 39.073 11.001 -84.722 1.00 83.50 83 ARG A C 1
ATOM 673 O O . ARG A 1 83 ? 39.531 11.356 -83.637 1.00 83.50 83 ARG A O 1
ATOM 680 N N . LEU A 1 84 ? 37.984 10.240 -84.834 1.00 84.25 84 LEU A N 1
ATOM 681 C CA . LEU A 1 84 ? 37.261 9.730 -83.671 1.00 84.25 84 LEU A CA 1
ATOM 682 C C . LEU A 1 84 ? 38.126 8.766 -82.851 1.00 84.25 84 LEU A C 1
ATOM 684 O O . LEU A 1 84 ? 38.133 8.862 -81.628 1.00 84.25 84 LEU A O 1
ATOM 688 N N . ILE A 1 85 ? 38.874 7.875 -83.508 1.00 87.50 85 ILE A N 1
ATOM 689 C CA . ILE A 1 85 ? 39.791 6.948 -82.830 1.00 87.50 85 ILE A CA 1
ATOM 690 C C . ILE A 1 85 ? 40.845 7.734 -82.045 1.00 87.50 85 ILE A C 1
ATOM 692 O O . ILE A 1 85 ? 40.999 7.502 -80.850 1.00 87.50 85 ILE A O 1
ATOM 696 N N . THR A 1 86 ? 41.477 8.742 -82.654 1.00 88.06 86 THR A N 1
ATOM 697 C CA . THR A 1 86 ? 42.481 9.570 -81.965 1.00 88.06 86 THR A CA 1
ATOM 698 C C . THR A 1 86 ? 41.898 10.324 -80.764 1.00 88.06 86 THR A C 1
ATOM 700 O O . THR A 1 86 ? 42.555 10.463 -79.733 1.00 88.06 86 THR A O 1
ATOM 703 N N . PHE A 1 87 ? 40.654 10.801 -80.871 1.00 89.25 87 PHE A N 1
ATOM 704 C CA . PHE A 1 87 ? 39.952 11.456 -79.765 1.00 89.25 87 PHE A CA 1
ATOM 705 C C . PHE A 1 87 ? 39.626 10.484 -78.622 1.00 89.25 87 PHE A C 1
ATOM 707 O O . PHE A 1 87 ? 39.796 10.819 -77.448 1.00 89.25 87 PHE A O 1
ATOM 714 N N . MET A 1 88 ? 39.180 9.270 -78.950 1.00 92.88 88 MET A N 1
ATOM 715 C CA . MET A 1 88 ? 38.911 8.236 -77.952 1.00 92.88 88 MET A CA 1
ATOM 716 C C . MET A 1 88 ? 40.199 7.778 -77.263 1.00 92.88 88 MET A C 1
ATOM 718 O O . MET A 1 88 ? 40.200 7.648 -76.042 1.00 92.88 88 MET A O 1
ATOM 722 N N . ASP A 1 89 ? 41.305 7.640 -77.997 1.00 92.06 89 ASP A N 1
ATOM 723 C CA . ASP A 1 89 ? 42.621 7.328 -77.429 1.00 92.06 89 ASP A CA 1
ATOM 724 C C . ASP A 1 89 ? 43.092 8.406 -76.445 1.00 92.06 89 ASP A C 1
ATOM 726 O O . ASP A 1 89 ? 43.633 8.090 -75.384 1.00 92.06 89 ASP A O 1
ATOM 730 N N . TYR A 1 90 ? 42.850 9.683 -76.756 1.00 93.38 90 TYR A N 1
ATOM 731 C CA . TYR A 1 90 ? 43.124 10.787 -75.834 1.00 93.38 90 TYR A CA 1
ATOM 732 C C . TYR A 1 90 ? 42.270 10.692 -74.560 1.00 93.38 90 TYR A C 1
ATOM 734 O O . TYR A 1 90 ? 42.806 10.773 -73.457 1.00 93.38 90 TYR A O 1
ATOM 742 N N . ARG A 1 91 ? 40.958 10.447 -74.686 1.00 94.00 91 ARG A N 1
ATOM 743 C CA . ARG A 1 91 ? 40.061 10.292 -73.525 1.00 94.00 91 ARG A CA 1
ATOM 744 C C . ARG A 1 91 ? 40.419 9.095 -72.653 1.00 94.00 91 ARG A C 1
ATOM 746 O O . ARG A 1 91 ? 40.305 9.184 -71.435 1.00 94.00 91 ARG A O 1
ATOM 753 N N . ILE A 1 92 ? 40.830 7.985 -73.261 1.00 93.00 92 ILE A N 1
ATOM 754 C CA . ILE A 1 92 ? 41.276 6.800 -72.526 1.00 93.00 92 ILE A CA 1
ATOM 755 C C . ILE A 1 92 ? 42.539 7.135 -71.732 1.00 93.00 92 ILE A C 1
ATOM 757 O O . ILE A 1 92 ? 42.577 6.851 -70.540 1.00 93.00 92 ILE A O 1
ATOM 761 N N . LYS A 1 93 ? 43.526 7.805 -72.345 1.00 94.62 93 LYS A N 1
ATOM 762 C CA . LYS A 1 93 ? 44.736 8.256 -71.637 1.00 94.62 93 LYS A CA 1
ATOM 763 C C . LYS A 1 93 ? 44.411 9.195 -70.479 1.00 94.62 93 LYS A C 1
ATOM 765 O O . LYS A 1 93 ? 44.901 8.968 -69.381 1.00 94.62 93 LYS A O 1
ATOM 770 N N . GLN A 1 94 ? 43.526 10.168 -70.693 1.00 92.81 94 GLN A N 1
ATOM 771 C CA . GLN A 1 94 ? 43.096 11.088 -69.641 1.00 92.81 94 GLN A CA 1
ATOM 772 C C . GLN A 1 94 ? 42.435 10.349 -68.465 1.00 92.81 94 GLN A C 1
ATOM 774 O O . GLN A 1 94 ? 42.789 10.580 -67.315 1.00 92.81 94 GLN A O 1
ATOM 779 N N . LEU A 1 95 ? 41.510 9.421 -68.735 1.00 91.31 95 LEU A N 1
ATOM 780 C CA . LEU A 1 95 ? 40.866 8.628 -67.681 1.00 91.31 95 LEU A CA 1
ATOM 781 C C . LEU A 1 95 ? 41.861 7.718 -66.952 1.00 91.31 95 LEU A C 1
ATOM 783 O O . LEU A 1 95 ? 41.712 7.474 -65.757 1.00 91.31 95 LEU A O 1
ATOM 787 N N . GLN A 1 96 ? 42.870 7.210 -67.658 1.00 91.81 96 GLN A N 1
ATOM 788 C CA . GLN A 1 96 ? 43.928 6.402 -67.063 1.00 91.81 96 GLN A CA 1
ATOM 789 C C . GLN A 1 96 ? 44.789 7.238 -66.107 1.00 91.81 96 GLN A C 1
ATOM 791 O O . GLN A 1 96 ? 45.029 6.816 -64.979 1.00 91.81 96 GLN A O 1
ATOM 796 N N . GLU A 1 97 ? 45.169 8.448 -66.522 1.00 89.12 97 GLU A N 1
ATOM 797 C CA . GLU A 1 97 ? 45.897 9.411 -65.692 1.00 89.12 97 GLU A CA 1
ATOM 798 C C . GLU A 1 97 ? 45.070 9.862 -64.479 1.00 89.12 97 GLU A C 1
ATOM 800 O O . GLU A 1 97 ? 45.598 9.922 -63.371 1.00 89.12 97 GLU A O 1
ATOM 805 N N . GLU A 1 98 ? 43.766 10.112 -64.642 1.00 85.56 98 GLU A N 1
ATOM 806 C CA . GLU A 1 98 ? 42.858 10.428 -63.531 1.00 85.56 98 GLU A CA 1
ATOM 807 C C . GLU A 1 98 ? 42.735 9.257 -62.543 1.00 85.56 98 GLU A C 1
ATOM 809 O O . GLU A 1 98 ? 42.768 9.464 -61.329 1.00 85.56 98 GLU A O 1
ATOM 814 N N . LEU A 1 99 ? 42.645 8.016 -63.035 1.00 82.94 99 LEU A N 1
ATOM 815 C CA . LEU A 1 99 ? 42.622 6.822 -62.187 1.00 82.94 99 LEU A CA 1
ATOM 816 C C . LEU A 1 99 ? 43.937 6.620 -61.430 1.00 82.94 99 LEU A C 1
ATOM 818 O O . LEU A 1 99 ? 43.909 6.268 -60.249 1.00 82.94 99 LEU A O 1
ATOM 822 N N . ASP A 1 100 ? 45.078 6.842 -62.075 1.00 83.19 100 ASP A N 1
ATOM 823 C CA . ASP A 1 100 ? 46.390 6.719 -61.439 1.00 83.19 100 ASP A CA 1
ATOM 824 C C . ASP A 1 100 ? 46.634 7.857 -60.436 1.00 83.19 100 ASP A C 1
ATOM 826 O O . ASP A 1 100 ? 47.127 7.613 -59.331 1.00 83.19 100 ASP A O 1
ATOM 830 N N . ALA A 1 101 ? 46.183 9.076 -60.746 1.00 80.56 101 ALA A N 1
ATOM 831 C CA . ALA A 1 101 ? 46.179 10.195 -59.811 1.00 80.56 101 ALA A CA 1
ATOM 832 C C . ALA A 1 101 ? 45.303 9.887 -58.587 1.00 80.56 101 ALA A C 1
ATOM 834 O O . ALA A 1 101 ? 45.772 10.031 -57.460 1.00 80.56 101 ALA A O 1
ATOM 835 N N . LEU A 1 102 ? 44.079 9.378 -58.770 1.00 75.19 102 LEU A N 1
ATOM 836 C CA . LEU A 1 102 ? 43.197 8.977 -57.666 1.00 75.19 102 LEU A CA 1
ATOM 837 C C . LEU A 1 102 ? 43.794 7.850 -56.814 1.00 75.19 102 LEU A C 1
ATOM 839 O O . LEU A 1 102 ? 43.682 7.901 -55.591 1.00 75.19 102 LEU A O 1
ATOM 843 N N . LYS A 1 103 ? 44.474 6.873 -57.423 1.00 76.06 103 LYS A N 1
ATOM 844 C CA . LYS A 1 103 ? 45.207 5.826 -56.690 1.00 76.06 103 LYS A CA 1
ATOM 845 C C . LYS A 1 103 ? 46.405 6.374 -55.915 1.00 76.06 103 LYS A C 1
ATOM 847 O O . LYS A 1 103 ? 46.663 5.908 -54.812 1.00 76.06 103 LYS A O 1
ATOM 852 N N . SER A 1 104 ? 47.126 7.354 -56.461 1.00 72.31 104 SER A N 1
ATOM 853 C CA . SER A 1 104 ? 48.228 8.009 -55.741 1.00 72.31 104 SER A CA 1
ATOM 854 C C . SER A 1 104 ? 47.742 8.927 -54.613 1.00 72.31 104 SER A C 1
ATOM 856 O O . SER A 1 104 ? 48.408 9.036 -53.587 1.00 72.31 104 SER A O 1
ATOM 858 N N . ASN A 1 105 ? 46.571 9.552 -54.780 1.00 68.62 105 ASN A N 1
ATOM 859 C CA . ASN A 1 105 ? 45.985 10.482 -53.815 1.00 68.62 105 ASN A CA 1
ATOM 860 C C . ASN A 1 105 ? 45.267 9.728 -52.679 1.00 68.62 105 ASN A C 1
ATOM 862 O O . ASN A 1 105 ? 45.347 10.109 -51.515 1.00 68.62 105 ASN A O 1
ATOM 866 N N . GLY A 1 106 ? 44.629 8.598 -53.000 1.00 64.50 106 GLY A N 1
ATOM 867 C CA . GLY A 1 106 ? 44.156 7.584 -52.054 1.00 64.50 106 GLY A CA 1
ATOM 868 C C . GLY A 1 106 ? 45.284 6.655 -51.604 1.00 64.50 106 GLY A C 1
ATOM 869 O O . GLY A 1 106 ? 45.172 5.438 -51.730 1.00 64.50 106 GLY A O 1
ATOM 870 N N . GLY A 1 107 ? 46.396 7.224 -51.137 1.00 72.81 107 GLY A N 1
ATOM 871 C CA . GLY A 1 107 ? 47.562 6.448 -50.735 1.00 72.81 107 GLY A CA 1
ATOM 872 C C . GLY A 1 107 ? 47.267 5.518 -49.544 1.00 72.81 107 GLY A C 1
ATOM 873 O O . GLY A 1 107 ? 46.458 5.869 -48.677 1.00 72.81 107 GLY A O 1
ATOM 874 N N . PRO A 1 108 ? 47.962 4.368 -49.437 1.00 70.25 108 PRO A N 1
ATOM 875 C CA . PRO A 1 108 ? 47.826 3.441 -48.308 1.00 70.25 108 PRO A CA 1
ATOM 876 C C . PRO A 1 108 ? 48.066 4.114 -46.948 1.00 70.25 108 PRO A C 1
ATOM 878 O O . PRO A 1 108 ? 47.541 3.658 -45.943 1.00 70.25 108 PRO A O 1
ATOM 881 N N . GLU A 1 109 ? 48.783 5.240 -46.909 1.00 73.00 109 GLU A N 1
ATOM 882 C CA . GLU A 1 109 ? 48.993 6.036 -45.699 1.00 73.00 109 GLU A CA 1
ATOM 883 C C . GLU A 1 109 ? 47.738 6.799 -45.235 1.00 73.00 109 GLU A C 1
ATOM 885 O O . GLU A 1 109 ? 47.502 6.922 -44.035 1.00 73.00 109 GLU A O 1
ATOM 890 N N . VAL A 1 110 ? 46.903 7.293 -46.159 1.00 76.94 110 VAL A N 1
ATOM 891 C CA . VAL A 1 110 ? 45.635 7.965 -45.813 1.00 76.94 110 VAL A CA 1
ATOM 892 C C . VAL A 1 110 ? 44.625 6.940 -45.300 1.00 76.94 110 VAL A C 1
ATOM 894 O O . VAL A 1 110 ? 43.913 7.212 -44.336 1.00 76.94 110 VAL A O 1
ATOM 897 N N . VAL A 1 111 ? 44.615 5.744 -45.898 1.00 76.50 111 VAL A N 1
ATOM 898 C CA . VAL A 1 111 ? 43.801 4.608 -45.442 1.00 76.50 111 VAL A CA 1
ATOM 899 C C . VAL A 1 111 ? 44.284 4.109 -44.080 1.00 76.50 111 VAL A C 1
ATOM 901 O O . VAL A 1 111 ? 43.472 4.001 -43.172 1.00 76.50 111 VAL A O 1
ATOM 904 N N . ALA A 1 112 ? 45.593 3.926 -43.885 1.00 79.69 112 ALA A N 1
ATOM 905 C CA . ALA A 1 112 ? 46.158 3.522 -42.597 1.00 79.69 112 ALA A CA 1
ATOM 906 C C . ALA A 1 112 ? 45.867 4.545 -41.487 1.00 79.69 112 ALA A C 1
ATOM 908 O O . ALA A 1 112 ? 45.453 4.162 -40.400 1.00 79.69 112 ALA A O 1
ATOM 909 N N . LYS A 1 113 ? 45.986 5.854 -41.765 1.00 80.50 113 LYS A N 1
ATOM 910 C CA . LYS A 1 113 ? 45.615 6.917 -40.810 1.00 80.50 113 LYS A CA 1
ATOM 911 C C . LYS A 1 113 ? 44.116 6.940 -40.507 1.00 80.50 113 LYS A C 1
ATOM 913 O O . LYS A 1 113 ? 43.727 7.310 -39.402 1.00 80.50 113 LYS A O 1
ATOM 918 N N . ALA A 1 114 ? 43.265 6.587 -41.470 1.00 80.12 114 ALA A N 1
ATOM 919 C CA . ALA A 1 114 ? 41.826 6.464 -41.249 1.00 80.12 114 ALA A CA 1
ATOM 920 C C . ALA A 1 114 ? 41.474 5.204 -40.437 1.00 80.12 114 ALA A C 1
ATOM 922 O O . ALA A 1 114 ? 40.611 5.274 -39.566 1.00 80.12 114 ALA A O 1
ATOM 923 N N . GLU A 1 115 ? 42.158 4.084 -40.677 1.00 82.25 115 GLU A N 1
ATOM 924 C CA . GLU A 1 115 ? 42.001 2.830 -39.928 1.00 82.25 115 GLU A CA 1
ATOM 925 C C . GLU A 1 115 ? 42.517 2.946 -38.490 1.00 82.25 115 GLU A C 1
ATOM 927 O O . GLU A 1 115 ? 41.830 2.527 -37.562 1.00 82.25 115 GLU A O 1
ATOM 932 N N . GLU A 1 116 ? 43.673 3.581 -38.286 1.00 83.19 116 GLU A N 1
ATOM 933 C CA . GLU A 1 116 ? 44.227 3.865 -36.958 1.00 83.19 116 GLU A CA 1
ATOM 934 C C . GLU A 1 116 ? 43.268 4.751 -36.150 1.00 83.19 116 GLU A C 1
ATOM 936 O O . GLU A 1 116 ? 42.927 4.431 -35.014 1.00 83.19 116 GLU A O 1
ATOM 941 N N . ARG A 1 117 ? 42.710 5.800 -36.774 1.00 83.56 117 ARG A N 1
ATOM 942 C CA . ARG A 1 117 ? 41.671 6.646 -36.157 1.00 83.56 117 ARG A CA 1
ATOM 943 C C . ARG A 1 117 ? 40.349 5.923 -35.904 1.00 83.56 117 ARG A C 1
ATOM 945 O O . ARG A 1 117 ? 39.561 6.390 -35.090 1.00 83.56 117 ARG A O 1
ATOM 952 N N . ALA A 1 118 ? 40.075 4.820 -36.598 1.00 87.75 118 ALA A N 1
ATOM 953 C CA . ALA A 1 118 ? 38.885 4.006 -36.367 1.00 87.75 118 ALA A CA 1
ATOM 954 C C . ALA A 1 118 ? 39.078 2.987 -35.230 1.00 87.75 118 ALA A C 1
ATOM 956 O O . ALA A 1 118 ? 38.097 2.384 -34.794 1.00 87.75 118 ALA A O 1
ATOM 957 N N . PHE A 1 119 ? 40.308 2.793 -34.741 1.00 88.62 119 PHE A N 1
ATOM 958 C CA . PHE A 1 119 ? 40.608 1.827 -33.687 1.00 88.62 119 PHE A CA 1
ATOM 959 C C . PHE A 1 119 ? 40.118 2.297 -32.311 1.00 88.62 119 PHE A C 1
ATOM 961 O O . PHE A 1 119 ? 39.368 1.565 -31.670 1.00 88.62 119 PHE A O 1
ATOM 968 N N . GLU A 1 120 ? 40.444 3.530 -31.908 1.00 88.56 120 GLU A N 1
ATOM 969 C CA . GLU A 1 120 ? 39.985 4.136 -30.643 1.00 88.56 120 GLU A CA 1
ATOM 970 C C . GLU A 1 120 ? 38.450 4.076 -30.467 1.00 88.56 120 GLU A C 1
ATOM 972 O O . GLU A 1 120 ? 37.985 3.453 -29.511 1.00 88.56 120 GLU A O 1
ATOM 977 N N . PRO A 1 121 ? 37.619 4.594 -31.399 1.00 91.19 121 PRO A N 1
ATOM 978 C CA . PRO A 1 121 ? 36.163 4.537 -31.246 1.00 91.19 121 PRO A CA 1
ATOM 979 C C . PRO A 1 121 ? 35.609 3.106 -31.311 1.00 91.19 121 PRO A C 1
ATOM 981 O O . PRO A 1 121 ? 34.524 2.835 -30.795 1.00 91.19 121 PRO A O 1
ATOM 984 N N . ARG A 1 122 ? 36.322 2.169 -31.951 1.00 92.31 122 ARG A N 1
ATOM 985 C CA . ARG A 1 122 ? 35.925 0.757 -31.993 1.00 92.31 122 ARG A CA 1
ATOM 986 C C . ARG A 1 122 ? 36.178 0.069 -30.655 1.00 92.31 122 ARG A C 1
ATOM 988 O O . ARG A 1 122 ? 35.328 -0.701 -30.220 1.00 92.31 122 ARG A O 1
ATOM 995 N N . GLU A 1 123 ? 37.306 0.349 -30.014 1.00 93.81 123 GLU A N 1
ATOM 996 C CA . GLU A 1 123 ? 37.618 -0.146 -28.674 1.00 93.81 123 GLU A CA 1
ATOM 997 C C . GLU A 1 123 ? 36.650 0.434 -27.632 1.00 93.81 123 GLU A C 1
ATOM 999 O O . GLU A 1 123 ? 36.063 -0.320 -26.858 1.00 93.81 123 GLU A O 1
ATOM 1004 N N . GLU A 1 124 ? 36.367 1.741 -27.682 1.00 93.94 124 GLU A N 1
ATOM 1005 C CA . GLU A 1 124 ? 35.348 2.379 -26.832 1.00 93.94 124 GLU A CA 1
ATOM 1006 C C . GLU A 1 124 ? 33.957 1.749 -27.013 1.00 93.94 124 GLU A C 1
ATOM 1008 O O . GLU A 1 124 ? 33.206 1.552 -26.053 1.00 93.94 124 GLU A O 1
ATOM 1013 N N . LEU A 1 125 ? 33.598 1.382 -28.243 1.00 95.31 125 LEU A N 1
ATOM 1014 C CA . LEU A 1 125 ? 32.326 0.731 -28.535 1.00 95.31 125 LEU A CA 1
ATOM 1015 C C . LEU A 1 125 ? 32.250 -0.694 -27.965 1.00 95.31 125 LEU A C 1
ATOM 1017 O O . LEU A 1 125 ? 31.188 -1.101 -27.495 1.00 95.31 125 LEU A O 1
ATOM 1021 N N . GLU A 1 126 ? 33.345 -1.452 -27.974 1.00 95.44 126 GLU A N 1
ATOM 1022 C CA . GLU A 1 126 ? 33.389 -2.759 -27.307 1.00 95.44 126 GLU A CA 1
ATOM 1023 C C . GLU A 1 126 ? 33.362 -2.616 -25.776 1.00 95.44 126 GLU A C 1
ATOM 1025 O O . GLU A 1 126 ? 32.593 -3.322 -25.120 1.00 95.44 126 GLU A O 1
ATOM 1030 N N . ASN A 1 127 ? 34.075 -1.636 -25.210 1.00 95.56 127 ASN A N 1
ATOM 1031 C CA . ASN A 1 127 ? 34.043 -1.347 -23.772 1.00 95.56 127 ASN A CA 1
ATOM 1032 C C . ASN A 1 127 ? 32.630 -0.961 -23.303 1.00 95.56 127 ASN A C 1
ATOM 1034 O O . ASN A 1 127 ? 32.100 -1.549 -22.363 1.00 95.56 127 ASN A O 1
ATOM 1038 N N . THR A 1 128 ? 31.952 -0.053 -24.011 1.00 94.88 128 THR A N 1
ATOM 1039 C CA . THR A 1 128 ? 30.575 0.355 -23.666 1.00 94.88 128 THR A CA 1
ATOM 1040 C C . THR A 1 128 ? 29.553 -0.770 -23.847 1.00 94.88 128 THR A C 1
ATOM 1042 O O . THR A 1 128 ? 28.559 -0.830 -23.119 1.00 94.88 128 THR A O 1
ATOM 1045 N N . LYS A 1 129 ? 29.763 -1.692 -24.797 1.00 96.56 129 LYS A N 1
ATOM 1046 C CA . LYS A 1 129 ? 28.944 -2.911 -24.905 1.00 96.56 129 LYS A CA 1
ATOM 1047 C C . LYS A 1 129 ? 29.131 -3.810 -23.689 1.00 96.56 129 LYS A C 1
ATOM 1049 O O . LYS A 1 129 ? 28.135 -4.313 -23.166 1.00 96.56 129 LYS A O 1
ATOM 1054 N N . GLN A 1 130 ? 30.375 -4.004 -23.251 1.00 97.19 130 GLN A N 1
ATOM 1055 C CA . GLN A 1 130 ? 30.672 -4.791 -22.062 1.00 97.19 130 GLN A CA 1
ATOM 1056 C C . GLN A 1 130 ? 30.037 -4.156 -20.818 1.00 97.19 130 GLN A C 1
ATOM 1058 O O . GLN A 1 130 ? 29.278 -4.833 -20.126 1.00 97.19 130 GLN A O 1
ATOM 1063 N N . GLU A 1 131 ? 30.240 -2.859 -20.583 1.00 96.75 131 GLU A N 1
ATOM 1064 C CA . GLU A 1 131 ? 29.646 -2.133 -19.449 1.00 96.75 131 GLU A CA 1
ATOM 1065 C C . GLU A 1 131 ? 28.119 -2.253 -19.425 1.00 96.75 131 GLU A C 1
ATOM 1067 O O . GLU A 1 131 ? 27.533 -2.608 -18.401 1.00 96.75 131 GLU A O 1
ATOM 1072 N N . ARG A 1 132 ? 27.457 -2.063 -20.574 1.00 97.25 132 ARG A N 1
ATOM 1073 C CA . ARG A 1 132 ? 26.001 -2.246 -20.688 1.00 97.25 132 ARG A CA 1
ATOM 1074 C C . ARG A 1 132 ? 25.565 -3.663 -20.338 1.00 97.25 132 ARG A C 1
ATOM 1076 O O . ARG A 1 132 ? 24.505 -3.839 -19.743 1.00 97.25 132 ARG A O 1
ATOM 1083 N N . SER A 1 133 ? 26.344 -4.678 -20.712 1.00 96.69 133 SER A N 1
ATOM 1084 C CA . SER A 1 133 ? 26.027 -6.069 -20.376 1.00 96.69 133 SER A CA 1
ATOM 1085 C C . SER A 1 133 ? 26.116 -6.326 -18.867 1.00 96.69 133 SER A C 1
ATOM 1087 O O . SER A 1 133 ? 25.238 -6.977 -18.301 1.00 96.69 133 SER A O 1
ATOM 1089 N N . GLU A 1 134 ? 27.105 -5.739 -18.191 1.00 97.62 134 GLU A N 1
ATOM 1090 C CA . GLU A 1 134 ? 27.250 -5.820 -16.737 1.00 97.62 134 GLU A CA 1
ATOM 1091 C C . GLU A 1 134 ? 26.136 -5.054 -16.012 1.00 97.62 134 GLU A C 1
ATOM 1093 O O . GLU A 1 134 ? 25.577 -5.545 -15.030 1.00 97.62 134 GLU A O 1
ATOM 1098 N N . GLU A 1 135 ? 25.757 -3.875 -16.509 1.00 97.88 135 GLU A N 1
ATOM 1099 C CA . GLU A 1 135 ? 24.625 -3.109 -15.982 1.00 97.88 135 GLU A CA 1
ATOM 1100 C C . GLU A 1 135 ? 23.297 -3.850 -16.142 1.00 97.88 135 GLU A C 1
ATOM 1102 O O . GLU A 1 135 ? 22.471 -3.818 -15.228 1.00 97.88 135 GLU A O 1
ATOM 1107 N N . LEU A 1 136 ? 23.090 -4.557 -17.257 1.00 98.31 136 LEU A N 1
ATOM 1108 C CA . LEU A 1 136 ? 21.908 -5.399 -17.451 1.00 98.31 136 LEU A CA 1
ATOM 1109 C C . LEU A 1 136 ? 21.847 -6.528 -16.419 1.00 98.31 136 LEU A C 1
ATOM 1111 O O . LEU A 1 136 ? 20.785 -6.750 -15.839 1.00 98.31 136 LEU A O 1
ATOM 1115 N N . LEU A 1 137 ? 22.974 -7.184 -16.131 1.00 98.06 137 LEU A N 1
ATOM 1116 C CA . LEU A 1 137 ? 23.042 -8.203 -15.078 1.00 98.06 137 LEU A CA 1
ATOM 1117 C C . LEU A 1 137 ? 22.743 -7.604 -13.698 1.00 98.06 137 LEU A C 1
ATOM 1119 O O . LEU A 1 137 ? 21.949 -8.161 -12.940 1.00 98.06 137 LEU A O 1
ATOM 1123 N N . ARG A 1 138 ? 23.321 -6.439 -13.375 1.00 98.19 138 ARG A N 1
ATOM 1124 C CA . ARG A 1 138 ? 23.033 -5.725 -12.116 1.00 98.19 138 ARG A CA 1
ATOM 1125 C C . ARG A 1 138 ? 21.556 -5.352 -12.010 1.00 98.19 138 ARG A C 1
ATOM 1127 O O . ARG A 1 138 ? 20.952 -5.524 -10.954 1.00 98.19 138 ARG A O 1
ATOM 1134 N N . ARG A 1 139 ? 20.960 -4.876 -13.104 1.00 98.00 139 ARG A N 1
ATOM 1135 C CA . ARG A 1 139 ? 19.536 -4.548 -13.174 1.00 98.00 139 ARG A CA 1
ATOM 1136 C C . ARG A 1 139 ? 18.667 -5.782 -12.954 1.00 98.00 139 ARG A C 1
ATOM 1138 O O . ARG A 1 139 ? 17.707 -5.692 -12.200 1.00 98.00 139 ARG A O 1
ATOM 1145 N N . GLU A 1 140 ? 19.008 -6.918 -13.554 1.00 98.19 140 GLU A N 1
ATOM 1146 C CA . GLU A 1 140 ? 18.272 -8.171 -13.358 1.00 98.19 140 GLU A CA 1
ATOM 1147 C C . GLU A 1 140 ? 18.297 -8.619 -11.885 1.00 98.19 140 GLU A C 1
ATOM 1149 O O . GLU A 1 140 ? 17.279 -9.060 -11.349 1.00 98.19 140 GLU A O 1
ATOM 1154 N N . VAL A 1 141 ? 19.438 -8.464 -11.204 1.00 98.50 141 VAL A N 1
ATOM 1155 C CA . VAL A 1 141 ? 19.556 -8.745 -9.762 1.00 98.50 141 VAL A CA 1
ATOM 1156 C C . VAL A 1 141 ? 18.652 -7.816 -8.947 1.00 98.50 141 VAL A C 1
ATOM 1158 O O . VAL A 1 141 ? 17.852 -8.299 -8.146 1.00 98.50 141 VAL A O 1
ATOM 1161 N N . LEU A 1 142 ? 18.699 -6.505 -9.198 1.00 98.00 142 LEU A N 1
ATOM 1162 C CA . LEU A 1 142 ? 17.842 -5.536 -8.504 1.00 98.00 142 LEU A CA 1
ATOM 1163 C C . LEU A 1 142 ? 16.350 -5.761 -8.791 1.00 98.00 142 LEU A C 1
ATOM 1165 O O . LEU A 1 142 ? 15.514 -5.572 -7.911 1.00 98.00 142 LEU A O 1
ATOM 1169 N N . GLU A 1 143 ? 15.986 -6.182 -10.002 1.00 98.31 143 GLU A N 1
ATOM 1170 C CA . GLU A 1 143 ? 14.602 -6.517 -10.346 1.00 98.31 143 GLU A CA 1
ATOM 1171 C C . GLU A 1 143 ? 14.101 -7.739 -9.561 1.00 98.31 143 GLU A C 1
ATOM 1173 O O . GLU A 1 143 ? 12.958 -7.730 -9.091 1.00 98.31 143 GLU A O 1
ATOM 1178 N N . LYS A 1 144 ? 14.954 -8.750 -9.341 1.00 98.12 144 LYS A N 1
ATOM 1179 C CA . LYS A 1 144 ? 14.639 -9.899 -8.474 1.00 98.12 144 LYS A CA 1
ATOM 1180 C C . LYS A 1 144 ? 14.462 -9.474 -7.015 1.00 98.12 144 LYS A C 1
ATOM 1182 O O . LYS A 1 144 ? 13.475 -9.860 -6.392 1.00 98.12 144 LYS A O 1
ATOM 1187 N N . GLU A 1 145 ? 15.346 -8.628 -6.490 1.00 98.19 145 GLU A N 1
ATOM 1188 C CA . GLU A 1 145 ? 15.221 -8.085 -5.128 1.00 98.19 145 GLU A CA 1
ATOM 1189 C C . GLU A 1 145 ? 13.948 -7.244 -4.958 1.00 98.19 145 GLU A C 1
ATOM 1191 O O . GLU A 1 145 ? 13.207 -7.407 -3.987 1.00 98.19 145 GLU A O 1
ATOM 1196 N N . LEU A 1 146 ? 13.632 -6.384 -5.931 1.00 98.25 146 LEU A N 1
ATOM 1197 C CA . LEU A 1 146 ? 12.391 -5.609 -5.933 1.00 98.25 146 LEU A CA 1
ATOM 1198 C C . LEU A 1 146 ? 11.156 -6.509 -5.972 1.00 98.25 146 LEU A C 1
ATOM 1200 O O . LEU A 1 146 ? 10.141 -6.172 -5.357 1.00 98.25 146 LEU A O 1
ATOM 1204 N N . HIS A 1 147 ? 11.211 -7.629 -6.694 1.00 98.38 147 HIS A N 1
ATOM 1205 C CA . HIS A 1 147 ? 10.124 -8.599 -6.709 1.00 98.38 147 HIS A CA 1
ATOM 1206 C C . HIS A 1 147 ? 9.916 -9.233 -5.327 1.00 98.38 147 HIS A C 1
ATOM 1208 O O . HIS A 1 147 ? 8.780 -9.270 -4.852 1.00 98.38 147 HIS A O 1
ATOM 1214 N N . GLU A 1 148 ? 10.994 -9.632 -4.648 1.00 98.06 148 GLU A N 1
ATOM 1215 C CA . GLU A 1 148 ? 10.937 -10.195 -3.293 1.00 98.06 148 GLU A CA 1
ATOM 1216 C C . GLU A 1 148 ? 10.370 -9.188 -2.281 1.00 98.06 148 GLU A C 1
ATOM 1218 O O . GLU A 1 148 ? 9.426 -9.483 -1.548 1.00 98.06 148 GLU A O 1
ATOM 1223 N N . VAL A 1 149 ? 10.851 -7.940 -2.308 1.00 98.19 149 VAL A N 1
ATOM 1224 C CA . VAL A 1 149 ? 10.337 -6.868 -1.437 1.00 98.19 149 VAL A CA 1
ATOM 1225 C C . VAL A 1 149 ? 8.851 -6.597 -1.695 1.00 98.19 149 VAL A C 1
ATOM 1227 O O . VAL A 1 149 ? 8.082 -6.384 -0.755 1.00 98.19 149 VAL A O 1
ATOM 1230 N N . ARG A 1 150 ? 8.408 -6.622 -2.960 1.00 98.50 150 ARG A N 1
ATOM 1231 C CA . ARG A 1 150 ? 6.982 -6.487 -3.308 1.00 98.50 150 ARG A CA 1
ATOM 1232 C C . ARG A 1 150 ? 6.154 -7.661 -2.784 1.00 98.50 150 ARG A C 1
ATOM 1234 O O . ARG A 1 150 ? 5.036 -7.432 -2.322 1.00 98.50 150 ARG A O 1
ATOM 1241 N N . SER A 1 151 ? 6.697 -8.876 -2.835 1.00 97.75 151 SER A N 1
ATOM 1242 C CA . SER A 1 151 ? 6.115 -10.082 -2.232 1.00 97.75 151 SER A CA 1
ATOM 1243 C C . SER A 1 151 ? 5.893 -9.874 -0.726 1.00 97.75 151 SER A C 1
ATOM 1245 O O . SER A 1 151 ? 4.752 -9.916 -0.256 1.00 97.75 151 SER A O 1
ATOM 1247 N N . HIS A 1 152 ? 6.945 -9.493 0.006 1.00 98.44 152 HIS A N 1
ATOM 1248 C CA . HIS A 1 152 ? 6.880 -9.239 1.446 1.00 98.44 152 HIS A CA 1
ATOM 1249 C C . HIS A 1 152 ? 5.906 -8.118 1.812 1.00 98.44 152 HIS A C 1
ATOM 1251 O O . HIS A 1 152 ? 5.183 -8.215 2.805 1.00 98.44 152 HIS A O 1
ATOM 1257 N N . LEU A 1 153 ? 5.840 -7.057 1.004 1.00 98.44 153 LEU A N 1
ATOM 1258 C CA . LEU A 1 153 ? 4.855 -5.994 1.193 1.00 98.44 153 LEU A CA 1
ATOM 1259 C C . LEU A 1 153 ? 3.422 -6.529 1.051 1.00 98.44 153 LEU A C 1
ATOM 1261 O O . LEU A 1 153 ? 2.552 -6.162 1.843 1.00 98.44 153 LEU A O 1
ATOM 1265 N N . GLY A 1 154 ? 3.174 -7.404 0.073 1.00 98.31 154 GLY A N 1
ATOM 1266 C CA . GLY A 1 154 ? 1.888 -8.082 -0.096 1.00 98.31 154 GLY A CA 1
ATOM 1267 C C . GLY A 1 154 ? 1.512 -8.927 1.123 1.00 98.31 154 GLY A C 1
ATOM 1268 O O . GLY A 1 154 ? 0.386 -8.835 1.626 1.00 98.31 154 GLY A O 1
ATOM 1269 N N . ASP A 1 155 ? 2.468 -9.684 1.658 1.00 98.19 155 ASP A N 1
ATOM 1270 C CA . ASP A 1 155 ? 2.282 -10.496 2.861 1.00 98.19 155 ASP A CA 1
ATOM 1271 C C . ASP A 1 155 ? 1.993 -9.637 4.100 1.00 98.19 155 ASP A C 1
ATOM 1273 O O . ASP A 1 155 ? 1.037 -9.906 4.835 1.00 98.19 155 ASP A O 1
ATOM 1277 N N . ALA A 1 156 ? 2.748 -8.554 4.299 1.00 98.06 156 ALA A N 1
ATOM 1278 C CA . ALA A 1 156 ? 2.533 -7.609 5.391 1.00 98.06 156 ALA A CA 1
ATOM 1279 C C . ALA A 1 156 ? 1.151 -6.940 5.306 1.00 98.06 156 ALA A C 1
ATOM 1281 O O . ALA A 1 156 ? 0.450 -6.807 6.314 1.00 98.06 156 ALA A O 1
ATOM 1282 N N . GLN A 1 157 ? 0.703 -6.568 4.103 1.00 98.50 157 GLN A N 1
ATOM 1283 C CA . GLN A 1 157 ? -0.639 -6.021 3.890 1.00 98.50 157 GLN A CA 1
ATOM 1284 C C . GLN A 1 157 ? -1.742 -7.033 4.220 1.00 98.50 157 GLN A C 1
ATOM 1286 O O . GLN A 1 157 ? -2.778 -6.652 4.776 1.00 98.50 157 GLN A O 1
ATOM 1291 N N . ARG A 1 158 ? -1.544 -8.316 3.894 1.00 98.31 158 ARG A N 1
ATOM 1292 C CA . ARG A 1 158 ? -2.476 -9.393 4.260 1.00 98.31 158 ARG A CA 1
ATOM 1293 C C . ARG A 1 158 ? -2.555 -9.557 5.778 1.00 98.31 158 ARG A C 1
ATOM 1295 O O . ARG A 1 158 ? -3.661 -9.552 6.316 1.00 98.31 158 ARG A O 1
ATOM 1302 N N . LEU A 1 159 ? -1.412 -9.611 6.465 1.00 98.56 159 LEU A N 1
ATOM 1303 C CA . LEU A 1 159 ? -1.355 -9.702 7.929 1.00 98.56 159 LEU A CA 1
ATOM 1304 C C . LEU A 1 159 ? -2.027 -8.503 8.604 1.00 98.56 159 LEU A C 1
ATOM 1306 O O . LEU A 1 159 ? -2.806 -8.674 9.538 1.00 98.56 159 LEU A O 1
ATOM 1310 N N . LEU A 1 160 ? -1.813 -7.288 8.093 1.00 98.38 160 LEU A N 1
ATOM 1311 C CA . LEU A 1 160 ? -2.469 -6.087 8.612 1.00 98.38 160 LEU A CA 1
ATOM 1312 C C . LEU A 1 160 ? -4.001 -6.183 8.517 1.00 98.38 160 LEU A C 1
ATOM 1314 O O . LEU A 1 160 ? -4.708 -5.790 9.447 1.00 98.38 160 LEU A O 1
ATOM 1318 N N . LYS A 1 161 ? -4.532 -6.701 7.401 1.00 98.19 161 LYS A N 1
ATOM 1319 C CA . LYS A 1 161 ? -5.978 -6.926 7.244 1.00 98.19 161 LYS A CA 1
ATOM 1320 C C . LYS A 1 161 ? -6.487 -7.950 8.257 1.00 98.19 161 LYS A C 1
ATOM 1322 O O . LYS A 1 161 ? -7.527 -7.714 8.865 1.00 98.19 161 LYS A O 1
ATOM 1327 N N . GLU A 1 162 ? -5.750 -9.034 8.475 1.00 98.31 162 GLU A N 1
ATOM 1328 C CA . GLU A 1 162 ? -6.114 -10.058 9.456 1.00 98.31 162 GLU A CA 1
ATOM 1329 C C . GLU A 1 162 ? -6.123 -9.505 10.888 1.00 98.31 162 GLU A C 1
ATOM 1331 O O . GLU A 1 162 ? -7.108 -9.669 11.608 1.00 98.31 162 GLU A O 1
ATOM 1336 N N . VAL A 1 163 ? -5.075 -8.778 11.284 1.00 98.44 163 VAL A N 1
ATOM 1337 C CA . VAL A 1 163 ? -4.988 -8.136 12.605 1.00 98.44 163 VAL A CA 1
ATOM 1338 C C . VAL A 1 163 ? -6.137 -7.149 12.810 1.00 98.44 163 VAL A C 1
ATOM 1340 O O . VAL A 1 163 ? -6.741 -7.139 13.878 1.00 98.44 163 VAL A O 1
ATOM 1343 N N . ARG A 1 164 ? -6.514 -6.369 11.788 1.00 98.50 164 ARG A N 1
ATOM 1344 C CA . ARG A 1 164 ? -7.672 -5.458 11.867 1.00 98.50 164 ARG A CA 1
ATOM 1345 C C . ARG A 1 164 ? -8.991 -6.193 12.088 1.00 98.50 164 ARG A C 1
ATOM 1347 O O . ARG A 1 164 ? -9.828 -5.712 12.845 1.00 98.50 164 ARG A O 1
ATOM 1354 N N . VAL A 1 165 ? -9.192 -7.332 11.427 1.00 98.50 165 VAL A N 1
ATOM 1355 C CA . VAL A 1 165 ? -10.393 -8.156 11.630 1.00 98.50 165 VAL A CA 1
ATOM 1356 C C . VAL A 1 165 ? -10.410 -8.730 13.046 1.00 98.50 165 VAL A C 1
ATOM 1358 O O . VAL A 1 165 ? -11.435 -8.651 13.719 1.00 98.50 165 VAL A O 1
ATOM 1361 N N . ARG A 1 166 ? -9.271 -9.239 13.532 1.00 98.44 166 ARG A N 1
ATOM 1362 C CA . ARG A 1 166 ? -9.137 -9.739 14.909 1.00 98.44 166 ARG A CA 1
ATOM 1363 C C . ARG A 1 166 ? -9.386 -8.642 15.949 1.00 98.44 166 ARG A C 1
ATOM 1365 O O . ARG A 1 166 ? -10.094 -8.898 16.913 1.00 98.44 166 ARG A O 1
ATOM 1372 N N . ALA A 1 167 ? -8.866 -7.433 15.737 1.00 98.25 167 ALA A N 1
ATOM 1373 C CA . ALA A 1 167 ? -9.089 -6.288 16.622 1.00 98.25 167 ALA A CA 1
ATOM 1374 C C . ALA A 1 167 ? -10.578 -5.940 16.740 1.00 98.25 167 ALA A C 1
ATOM 1376 O O . ALA A 1 167 ? -11.099 -5.904 17.847 1.00 98.25 167 ALA A O 1
ATOM 1377 N N . ARG A 1 168 ? -11.286 -5.820 15.607 1.00 98.19 168 ARG A N 1
ATOM 1378 C CA . ARG A 1 168 ? -12.740 -5.576 15.605 1.00 98.19 168 ARG A CA 1
ATOM 1379 C C . ARG A 1 168 ? -13.508 -6.648 16.374 1.00 98.19 168 ARG A C 1
ATOM 1381 O O . ARG A 1 168 ? -14.413 -6.325 17.128 1.00 98.19 168 ARG A O 1
ATOM 1388 N N . LYS A 1 169 ? -13.115 -7.915 16.222 1.00 98.44 169 LYS A N 1
ATOM 1389 C CA . LYS A 1 169 ? -13.732 -9.016 16.965 1.00 98.44 169 LYS A CA 1
ATOM 1390 C C . LYS A 1 169 ? -13.530 -8.870 18.479 1.00 98.44 169 LYS A C 1
ATOM 1392 O O . LYS A 1 169 ? -14.475 -9.066 19.232 1.00 98.44 169 LYS A O 1
ATOM 1397 N N . MET A 1 170 ? -12.322 -8.519 18.922 1.00 98.12 170 MET A N 1
ATOM 1398 C CA . MET A 1 170 ? -12.056 -8.274 20.344 1.00 98.12 170 MET A CA 1
ATOM 1399 C C . MET A 1 170 ? -12.840 -7.066 20.869 1.00 98.12 170 MET A C 1
ATOM 1401 O O . MET A 1 170 ? -13.334 -7.121 21.990 1.00 98.12 170 MET A O 1
ATOM 1405 N N . ASP A 1 171 ? -13.000 -6.011 20.066 1.00 98.38 171 ASP A N 1
ATOM 1406 C CA . ASP A 1 171 ? -13.823 -4.852 20.431 1.00 98.38 171 ASP A CA 1
ATOM 1407 C C . ASP A 1 171 ? -15.299 -5.249 20.619 1.00 98.38 171 ASP A C 1
ATOM 1409 O O . ASP A 1 171 ? -15.936 -4.826 21.586 1.00 98.38 171 ASP A O 1
ATOM 1413 N N . ASP A 1 172 ? -15.836 -6.107 19.745 1.00 98.19 172 ASP A N 1
ATOM 1414 C CA . ASP A 1 172 ? -17.200 -6.639 19.863 1.00 98.19 172 ASP A CA 1
ATOM 1415 C C . ASP A 1 172 ? -17.369 -7.513 21.122 1.00 98.19 172 ASP A C 1
ATOM 1417 O O . ASP A 1 172 ? -18.355 -7.378 21.855 1.00 98.19 172 ASP A O 1
ATOM 1421 N N . GLU A 1 173 ? -16.392 -8.382 21.409 1.00 98.38 173 GLU A N 1
ATOM 1422 C CA . GLU A 1 173 ? -16.353 -9.213 22.623 1.00 98.38 173 GLU A CA 1
ATOM 1423 C C . GLU A 1 173 ? -16.269 -8.341 23.893 1.00 98.38 173 GLU A C 1
ATOM 1425 O O . GLU A 1 173 ? -17.002 -8.571 24.861 1.00 98.38 173 GLU A O 1
ATOM 1430 N N . LEU A 1 174 ? -15.443 -7.288 23.875 1.00 98.44 174 LEU A N 1
ATOM 1431 C CA . LEU A 1 174 ? -15.333 -6.313 24.961 1.00 98.44 174 LEU A CA 1
ATOM 1432 C C . LEU A 1 174 ? -16.661 -5.579 25.174 1.00 98.44 174 LEU A C 1
ATOM 1434 O O . LEU A 1 174 ? -17.125 -5.458 26.309 1.00 98.44 174 LEU A O 1
ATOM 1438 N N . LEU A 1 175 ? -17.309 -5.130 24.097 1.00 98.50 175 LEU A N 1
ATOM 1439 C CA . LEU A 1 175 ? -18.608 -4.466 24.166 1.00 98.50 175 LEU A CA 1
ATOM 1440 C C . LEU A 1 175 ? -19.678 -5.385 24.774 1.00 98.50 175 LEU A C 1
ATOM 1442 O O . LEU A 1 175 ? -20.501 -4.936 25.577 1.00 98.50 175 LEU A O 1
ATOM 1446 N N . GLN A 1 176 ? -19.670 -6.673 24.423 1.00 98.50 176 GLN A N 1
ATOM 1447 C CA . GLN A 1 176 ? -20.568 -7.662 25.016 1.00 98.50 176 GLN A CA 1
ATOM 1448 C C . GLN A 1 176 ? -20.300 -7.846 26.518 1.00 98.50 176 GLN A C 1
ATOM 1450 O O . GLN A 1 176 ? -21.249 -7.860 27.308 1.00 98.50 176 GLN A O 1
ATOM 1455 N N . ALA A 1 177 ? -19.031 -7.939 26.925 1.00 98.38 177 ALA A N 1
ATOM 1456 C CA . ALA A 1 177 ? -18.644 -8.067 28.328 1.00 98.38 177 ALA A CA 1
ATOM 1457 C C . ALA A 1 177 ? -19.046 -6.835 29.156 1.00 98.38 177 ALA A C 1
ATOM 1459 O O . ALA A 1 177 ? -19.602 -6.977 30.246 1.00 98.38 177 ALA A O 1
ATOM 1460 N N . VAL A 1 178 ? -18.845 -5.628 28.617 1.00 98.44 178 VAL A N 1
ATOM 1461 C CA . VAL A 1 178 ? -19.252 -4.369 29.262 1.00 98.44 178 VAL A CA 1
ATOM 1462 C C . VAL A 1 178 ? -20.766 -4.332 29.473 1.00 98.44 178 VAL A C 1
ATOM 1464 O O . VAL A 1 178 ? -21.214 -4.079 30.590 1.00 98.44 178 VAL A O 1
ATOM 1467 N N . LYS A 1 179 ? -21.565 -4.687 28.457 1.00 98.25 179 LYS A N 1
ATOM 1468 C CA . LYS A 1 179 ? -23.031 -4.778 28.593 1.00 98.25 179 LYS A CA 1
ATOM 1469 C C . LYS A 1 179 ? -23.454 -5.785 29.665 1.00 98.25 179 LYS A C 1
ATOM 1471 O O . LYS A 1 179 ? -24.372 -5.517 30.443 1.00 98.25 179 LYS A O 1
ATOM 1476 N N . ALA A 1 180 ? -22.796 -6.943 29.726 1.00 98.06 180 ALA A N 1
ATOM 1477 C CA . ALA A 1 180 ? -23.073 -7.948 30.748 1.00 98.06 180 ALA A CA 1
ATOM 1478 C C . ALA A 1 180 ? -22.766 -7.410 32.155 1.00 98.06 180 ALA A C 1
ATOM 1480 O O . ALA A 1 180 ? -23.601 -7.543 33.054 1.00 98.06 180 ALA A O 1
ATOM 1481 N N . LEU A 1 181 ? -21.625 -6.740 32.328 1.00 97.50 181 LEU A N 1
ATOM 1482 C CA . LEU A 1 181 ? -21.213 -6.131 33.591 1.00 97.50 181 LEU A CA 1
ATOM 1483 C C . LEU A 1 181 ? -22.159 -5.008 34.032 1.00 97.50 181 LEU A C 1
ATOM 1485 O O . LEU A 1 181 ? -22.575 -4.984 35.189 1.00 97.50 181 LEU A O 1
ATOM 1489 N N . GLU A 1 182 ? -22.563 -4.120 33.124 1.00 97.56 182 GLU A N 1
ATOM 1490 C CA . GLU A 1 182 ? -23.566 -3.087 33.408 1.00 97.56 182 GLU A CA 1
ATOM 1491 C C . GLU A 1 182 ? -24.897 -3.706 33.845 1.00 97.56 182 GLU A C 1
ATOM 1493 O O . GLU A 1 182 ? -25.496 -3.277 34.836 1.00 97.56 182 GLU A O 1
ATOM 1498 N N . SER A 1 183 ? -25.332 -4.773 33.166 1.00 95.62 183 SER A N 1
ATOM 1499 C CA . SER A 1 183 ? -26.554 -5.489 33.535 1.00 95.62 183 SER A CA 1
ATOM 1500 C C . SER A 1 183 ? -26.455 -6.135 34.923 1.00 95.62 183 SER A C 1
ATOM 1502 O O . SER A 1 183 ? -27.419 -6.098 35.690 1.00 95.62 183 SER A O 1
ATOM 1504 N N . ALA A 1 184 ? -25.292 -6.691 35.281 1.00 95.56 184 ALA A N 1
ATOM 1505 C CA . ALA A 1 184 ? -25.045 -7.272 36.595 1.00 95.56 184 ALA A CA 1
ATOM 1506 C C . ALA A 1 184 ? -25.033 -6.183 37.675 1.00 95.56 184 ALA A C 1
ATOM 1508 O O . ALA A 1 184 ? -25.721 -6.309 38.689 1.00 95.56 184 ALA A O 1
ATOM 1509 N N . ARG A 1 185 ? -24.352 -5.060 37.416 1.00 95.44 185 ARG A N 1
ATOM 1510 C CA . ARG A 1 185 ? -24.321 -3.890 38.302 1.00 95.44 185 ARG A CA 1
ATOM 1511 C C . ARG A 1 185 ? -25.714 -3.314 38.554 1.00 95.44 185 ARG A C 1
ATOM 1513 O O . ARG A 1 185 ? -25.972 -2.842 39.652 1.00 95.44 185 ARG A O 1
ATOM 1520 N N . ALA A 1 186 ? -26.625 -3.375 37.583 1.00 92.81 186 ALA A N 1
ATOM 1521 C CA . ALA A 1 186 ? -28.012 -2.949 37.775 1.00 92.81 186 ALA A CA 1
ATOM 1522 C C . ALA A 1 186 ? -28.846 -3.934 38.624 1.00 92.81 186 ALA A C 1
ATOM 1524 O O . ALA A 1 186 ? -29.816 -3.527 39.268 1.00 92.81 186 ALA A O 1
ATOM 1525 N N . LYS A 1 187 ? -28.492 -5.227 38.627 1.00 94.25 187 LYS A N 1
ATOM 1526 C CA . LYS A 1 187 ? -29.209 -6.288 39.357 1.00 94.25 187 LYS A CA 1
ATOM 1527 C C . LYS A 1 187 ? -28.739 -6.444 40.803 1.00 94.25 187 LYS A C 1
ATOM 1529 O O . LYS A 1 187 ? -29.584 -6.629 41.675 1.00 94.25 187 LYS A O 1
ATOM 1534 N N . LEU A 1 188 ? -27.435 -6.329 41.062 1.00 91.94 188 LEU A N 1
ATOM 1535 C CA . LEU A 1 188 ? -26.848 -6.538 42.392 1.00 91.94 188 LEU A CA 1
ATOM 1536 C C . LEU A 1 188 ? -27.489 -5.656 43.487 1.00 91.94 188 LEU A C 1
ATOM 1538 O O . LEU A 1 188 ? -27.907 -6.213 44.498 1.00 91.94 188 LEU A O 1
ATOM 1542 N N . PRO A 1 189 ? -27.691 -4.332 43.298 1.00 91.56 189 PRO A N 1
ATOM 1543 C CA . PRO A 1 189 ? -28.347 -3.493 44.302 1.00 91.56 189 PRO A CA 1
ATOM 1544 C C . PRO A 1 189 ? -29.810 -3.872 44.533 1.00 91.56 189 PRO A C 1
ATOM 1546 O O . PRO A 1 189 ? -30.327 -3.742 45.636 1.00 91.56 189 PRO A O 1
ATOM 1549 N N . ARG A 1 190 ? -30.507 -4.348 43.493 1.00 92.88 190 ARG A N 1
ATOM 1550 C CA . ARG A 1 190 ? -31.897 -4.796 43.640 1.00 92.88 190 ARG A CA 1
ATOM 1551 C C . ARG A 1 190 ? -31.964 -6.048 44.507 1.00 92.88 190 ARG A C 1
ATOM 1553 O O . ARG A 1 190 ? -32.830 -6.132 45.368 1.00 92.88 190 ARG A O 1
ATOM 1560 N N . GLN A 1 191 ? -31.044 -6.986 44.295 1.00 92.31 191 GLN A N 1
ATOM 1561 C CA . GLN A 1 191 ? -30.942 -8.200 45.103 1.00 92.31 191 GLN A CA 1
ATOM 1562 C C . GLN A 1 191 ? -30.544 -7.882 46.547 1.00 92.31 191 GLN A C 1
ATOM 1564 O O . GLN A 1 191 ? -31.201 -8.371 47.460 1.00 92.31 191 GLN A O 1
ATO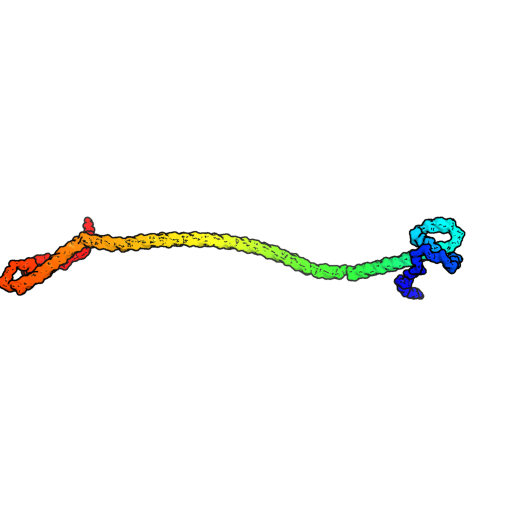M 1569 N N . SER A 1 192 ? -29.550 -7.013 46.762 1.00 90.38 192 SER A N 1
ATOM 1570 C CA . SER A 1 192 ? -29.122 -6.642 48.116 1.00 90.38 192 SER A CA 1
ATOM 1571 C C . SER A 1 192 ? -30.213 -5.903 48.891 1.00 90.38 192 SER A C 1
ATOM 1573 O O . SER A 1 192 ? -30.408 -6.178 50.068 1.00 90.38 192 SER A O 1
ATOM 1575 N N . VAL A 1 193 ? -30.988 -5.023 48.243 1.00 92.75 193 VAL A N 1
ATOM 1576 C CA . VAL A 1 193 ? -32.137 -4.357 48.882 1.00 92.75 193 VAL A CA 1
ATOM 1577 C C . VAL A 1 193 ? -33.223 -5.359 49.273 1.00 92.75 193 VAL A C 1
ATOM 1579 O O . VAL A 1 193 ? -33.823 -5.210 50.335 1.00 92.75 193 VAL A O 1
ATOM 1582 N N . VAL A 1 194 ? -33.496 -6.367 48.439 1.00 94.88 194 VAL A N 1
ATOM 1583 C CA . VAL A 1 194 ? -34.462 -7.424 48.780 1.00 94.88 194 VAL A CA 1
ATOM 1584 C C . VAL A 1 194 ? -33.964 -8.235 49.977 1.00 94.88 194 VAL A C 1
ATOM 1586 O O . VAL A 1 194 ? -34.696 -8.354 50.954 1.00 94.88 194 VAL A O 1
ATOM 1589 N N . GLN A 1 195 ? -32.706 -8.685 49.956 1.00 94.25 195 GLN A N 1
ATOM 1590 C CA . GLN A 1 195 ? -32.097 -9.420 51.073 1.00 94.25 195 GLN A CA 1
ATOM 1591 C C . GLN A 1 195 ? -32.091 -8.601 52.369 1.00 94.25 195 GLN A C 1
ATOM 1593 O O . GLN A 1 195 ? -32.459 -9.109 53.423 1.00 94.25 195 GLN A O 1
ATOM 1598 N N . TYR A 1 196 ? -31.752 -7.312 52.291 1.00 91.25 196 TYR A N 1
ATOM 1599 C CA . TYR A 1 196 ? -31.782 -6.408 53.439 1.00 91.25 196 TYR A CA 1
ATOM 1600 C C . TYR A 1 196 ? -33.191 -6.273 54.027 1.00 91.25 196 TYR A C 1
ATOM 1602 O O . TYR A 1 196 ? -33.367 -6.366 55.236 1.00 91.25 196 TYR A O 1
ATOM 1610 N N . LYS A 1 197 ? -34.220 -6.119 53.185 1.00 93.12 197 LYS A N 1
ATOM 1611 C CA . LYS A 1 197 ? -35.617 -6.070 53.651 1.00 93.12 197 LYS A CA 1
ATOM 1612 C C . LYS A 1 197 ? -36.076 -7.376 54.304 1.00 93.12 197 LYS A C 1
ATOM 1614 O O . LYS A 1 197 ? -36.996 -7.367 55.122 1.00 93.12 197 LYS A O 1
ATOM 1619 N N . GLU A 1 198 ? -35.479 -8.498 53.922 1.00 93.88 198 GLU A N 1
ATOM 1620 C CA . GLU A 1 198 ? -35.775 -9.809 54.492 1.00 93.88 198 GLU A CA 1
ATOM 1621 C C . GLU A 1 198 ? -34.995 -10.098 55.782 1.00 93.88 198 GLU A C 1
ATOM 1623 O O . GLU A 1 198 ? -35.428 -10.978 56.539 1.00 93.88 198 GLU A O 1
ATOM 1628 N N . SER A 1 199 ? -33.921 -9.348 56.061 1.00 93.19 199 SER A N 1
ATOM 1629 C CA . SER A 1 199 ? -33.055 -9.552 57.223 1.00 93.19 199 SER A CA 1
ATOM 1630 C C . SER A 1 199 ? -33.784 -9.319 58.549 1.00 93.19 199 SER A C 1
ATOM 1632 O O . SER A 1 199 ? -34.770 -8.572 58.641 1.00 93.19 199 SER A O 1
ATOM 1634 N N . LEU A 1 200 ? -33.316 -10.010 59.593 1.00 92.31 200 LEU A N 1
ATOM 1635 C CA . LEU A 1 200 ? -33.923 -9.934 60.920 1.00 92.31 200 LEU A CA 1
ATOM 1636 C C . LEU A 1 200 ? -33.787 -8.521 61.494 1.00 92.31 200 LEU A C 1
ATOM 1638 O O . LEU A 1 200 ? -34.787 -7.955 61.936 1.00 92.31 200 LEU A O 1
ATOM 1642 N N . GLY A 1 201 ? -32.595 -7.923 61.391 1.00 90.88 201 GLY A N 1
ATOM 1643 C CA . GLY A 1 201 ? -32.333 -6.567 61.869 1.00 90.88 201 GLY A CA 1
ATOM 1644 C C . GLY A 1 201 ? -33.266 -5.520 61.253 1.00 90.88 201 GLY A C 1
ATOM 1645 O O . GLY A 1 201 ? -33.781 -4.661 61.969 1.00 90.88 201 GLY A O 1
ATOM 1646 N N . PHE A 1 202 ? -33.576 -5.618 59.953 1.00 90.94 202 PHE A N 1
ATOM 1647 C CA . PHE A 1 202 ? -34.543 -4.715 59.315 1.00 90.94 202 PHE A CA 1
ATOM 1648 C C . PHE A 1 202 ? -35.966 -4.905 59.862 1.00 90.94 202 PHE A C 1
ATOM 1650 O O . PHE A 1 202 ? -36.639 -3.931 60.212 1.00 90.94 202 PHE A O 1
ATOM 1657 N N . LYS A 1 203 ? -36.432 -6.155 59.976 1.00 92.62 203 LYS A N 1
ATOM 1658 C CA . LYS A 1 203 ? -37.770 -6.475 60.511 1.00 92.62 203 LYS A CA 1
ATOM 1659 C C . LYS A 1 203 ? -37.926 -6.044 61.969 1.00 92.62 203 LYS A C 1
ATOM 1661 O O . LYS A 1 203 ? -38.976 -5.527 62.348 1.00 92.62 203 LYS A O 1
ATOM 1666 N N . GLU A 1 204 ? -36.902 -6.240 62.792 1.00 88.69 204 GLU A N 1
ATOM 1667 C CA . GLU A 1 204 ? -36.888 -5.778 64.181 1.00 88.69 204 GLU A CA 1
ATOM 1668 C C . GLU A 1 204 ? -36.806 -4.257 64.282 1.00 88.69 204 GLU A C 1
ATOM 1670 O O . GLU A 1 204 ? -37.533 -3.661 65.079 1.00 88.69 204 GLU A O 1
ATOM 1675 N N . GLY A 1 205 ? -36.011 -3.616 63.423 1.00 90.25 205 GLY A N 1
ATOM 1676 C CA . GLY A 1 205 ? -35.977 -2.163 63.283 1.00 90.25 205 GLY A CA 1
ATOM 1677 C C . GLY A 1 205 ? -37.360 -1.579 62.984 1.00 90.25 205 GLY A C 1
ATOM 1678 O O . GLY A 1 205 ? -37.774 -0.624 63.641 1.00 90.25 205 GLY A O 1
ATOM 1679 N N . LEU A 1 206 ? -38.127 -2.202 62.080 1.00 91.88 206 LEU A N 1
ATOM 1680 C CA . LEU A 1 206 ? -39.514 -1.809 61.801 1.00 91.88 206 LEU A CA 1
ATOM 1681 C C . LEU A 1 206 ? -40.427 -1.951 63.028 1.00 91.88 206 LEU A C 1
ATOM 1683 O O . LEU A 1 206 ? -41.223 -1.050 63.295 1.00 91.88 206 LEU A O 1
ATOM 1687 N N . LYS A 1 207 ? -40.304 -3.038 63.805 1.00 89.56 207 LYS A N 1
ATOM 1688 C CA . LYS A 1 207 ? -41.065 -3.208 65.060 1.00 89.56 207 LYS A CA 1
ATOM 1689 C C . LYS A 1 207 ? -40.722 -2.115 66.076 1.00 89.56 207 LYS A C 1
ATOM 1691 O O . LYS A 1 207 ? -41.626 -1.572 66.709 1.00 89.56 207 LYS A O 1
ATOM 1696 N N . ARG A 1 208 ? -39.436 -1.771 66.216 1.00 89.06 208 ARG A N 1
ATOM 1697 C CA . ARG A 1 208 ? -38.971 -0.691 67.105 1.00 89.06 208 ARG A CA 1
ATOM 1698 C C . ARG A 1 208 ? -39.507 0.671 66.654 1.00 89.06 208 ARG A C 1
ATOM 1700 O O . ARG A 1 208 ? -40.092 1.379 67.465 1.00 89.06 208 ARG A O 1
ATOM 1707 N N . MET A 1 209 ? -39.411 1.004 65.365 1.00 85.94 209 MET A N 1
ATOM 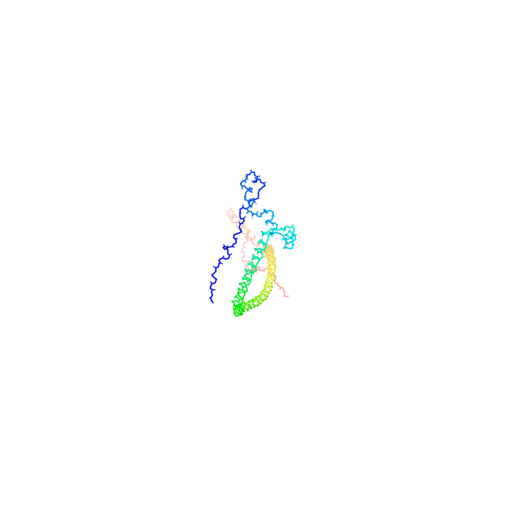1708 C CA . MET A 1 209 ? -39.995 2.235 64.805 1.00 85.94 209 MET A CA 1
ATOM 1709 C C . MET A 1 209 ? -41.512 2.321 65.022 1.00 85.94 209 MET A C 1
ATOM 1711 O O . MET A 1 209 ? -42.028 3.382 65.376 1.00 85.94 209 MET A O 1
ATOM 1715 N N . GLY A 1 210 ? -42.232 1.210 64.845 1.00 89.88 210 GLY A N 1
ATOM 1716 C CA . GLY A 1 210 ? -43.668 1.135 65.121 1.00 89.88 210 GLY A CA 1
ATOM 1717 C C . GLY A 1 210 ? -44.003 1.439 66.584 1.00 89.88 210 GLY A C 1
ATOM 1718 O O . GLY A 1 210 ? -44.927 2.199 66.854 1.00 89.88 210 GLY A O 1
ATOM 1719 N N . ARG A 1 211 ? -43.212 0.918 67.532 1.00 88.44 211 ARG A N 1
ATOM 1720 C CA . ARG A 1 211 ? -43.373 1.231 68.962 1.00 88.44 211 ARG A CA 1
ATOM 1721 C C . ARG A 1 211 ? -43.134 2.707 69.262 1.00 88.44 211 ARG A C 1
ATOM 1723 O O . ARG A 1 211 ? -43.988 3.316 69.885 1.00 88.44 211 ARG A O 1
ATOM 1730 N N . VAL A 1 212 ? -42.040 3.288 68.764 1.00 86.06 212 VAL A N 1
ATOM 1731 C CA . VAL A 1 212 ? -41.707 4.706 69.008 1.00 86.06 212 VAL A CA 1
ATOM 1732 C C . VAL A 1 212 ? -42.785 5.639 68.450 1.00 86.06 212 VAL A C 1
ATOM 1734 O O . VAL A 1 212 ? -43.168 6.611 69.094 1.00 86.06 212 VAL A O 1
ATOM 1737 N N . THR A 1 213 ? -43.309 5.345 67.257 1.00 90.44 213 THR A N 1
ATOM 1738 C CA . THR A 1 213 ? -44.388 6.149 66.656 1.00 90.44 213 THR A CA 1
ATOM 1739 C C . THR A 1 213 ? -45.713 5.997 67.401 1.00 90.44 213 THR A C 1
ATOM 1741 O O . THR A 1 213 ? -46.413 6.992 67.592 1.00 90.44 213 THR A O 1
ATOM 1744 N N . TYR A 1 214 ? -46.039 4.789 67.866 1.00 88.56 214 TYR A N 1
ATOM 1745 C CA . TYR A 1 214 ? -47.214 4.545 68.700 1.00 88.56 214 TYR A CA 1
ATOM 1746 C C . TYR A 1 214 ? -47.109 5.244 70.061 1.00 88.56 214 TYR A C 1
ATOM 1748 O O . TYR A 1 214 ? -48.041 5.938 70.454 1.00 88.56 214 TYR A O 1
ATOM 1756 N N . GLU A 1 215 ? -45.965 5.134 70.737 1.00 89.25 215 GLU A N 1
ATOM 1757 C CA . GLU A 1 215 ? -45.673 5.811 72.005 1.00 89.25 215 GLU A CA 1
ATOM 1758 C C . GLU A 1 215 ? -45.773 7.334 71.858 1.00 89.25 215 GLU A C 1
ATOM 1760 O O . GLU A 1 215 ? -46.447 7.998 72.646 1.00 89.25 215 GLU A O 1
ATOM 1765 N N . TYR A 1 216 ? -45.173 7.901 70.806 1.00 88.25 216 TYR A N 1
ATOM 1766 C CA . TYR A 1 216 ? -45.285 9.330 70.520 1.00 88.25 216 TYR A CA 1
ATOM 1767 C C . TYR A 1 216 ? -46.745 9.756 70.304 1.00 88.25 216 TYR A C 1
ATOM 1769 O O . TYR A 1 216 ? -47.202 10.732 70.900 1.00 88.25 216 TYR A O 1
ATOM 1777 N N . GLY A 1 217 ? -47.499 9.007 69.492 1.00 91.25 217 GLY A N 1
ATOM 1778 C CA . GLY A 1 217 ? -48.921 9.265 69.265 1.00 91.25 217 GLY A CA 1
ATOM 1779 C C . GLY A 1 217 ? -49.754 9.157 70.545 1.00 91.25 217 GLY A C 1
ATOM 1780 O O . GLY A 1 217 ? -50.623 9.997 70.779 1.00 91.25 217 GLY A O 1
ATOM 1781 N N . HIS A 1 218 ? -49.451 8.174 71.396 1.00 86.62 218 HIS A N 1
ATOM 1782 C CA . HIS A 1 218 ? -50.095 7.985 72.691 1.00 86.62 218 HIS A CA 1
ATOM 1783 C C . HIS A 1 218 ? -49.851 9.180 73.614 1.00 86.62 218 HIS A C 1
ATOM 1785 O O . HIS A 1 218 ? -50.812 9.760 74.110 1.00 86.62 218 HIS A O 1
ATOM 1791 N N . ARG A 1 219 ? -48.597 9.628 73.761 1.00 86.19 219 ARG A N 1
ATOM 1792 C CA . ARG A 1 219 ? -48.255 10.806 74.576 1.00 86.19 219 ARG A CA 1
ATOM 1793 C C . ARG A 1 219 ? -48.974 12.069 74.106 1.00 86.19 219 ARG A C 1
ATOM 1795 O O . ARG A 1 219 ? -49.486 12.829 74.924 1.00 86.19 219 ARG A O 1
ATOM 1802 N N . VAL A 1 220 ? -49.050 12.286 72.792 1.00 89.19 220 VAL A N 1
ATOM 1803 C CA . VAL A 1 220 ? -49.785 13.423 72.215 1.00 89.19 220 VAL A CA 1
ATOM 1804 C C . VAL A 1 220 ? -51.287 13.315 72.506 1.00 89.19 220 VAL A C 1
ATOM 1806 O O . VAL A 1 220 ? -51.904 14.294 72.927 1.00 89.19 220 VAL A O 1
ATOM 1809 N N . ALA A 1 221 ? -51.884 12.135 72.321 1.00 89.19 221 ALA A N 1
ATOM 1810 C CA . ALA A 1 221 ? -53.298 11.903 72.612 1.00 89.19 221 ALA A CA 1
ATOM 1811 C C . ALA A 1 221 ? -53.621 12.087 74.103 1.00 89.19 221 ALA A C 1
ATOM 1813 O O . ALA A 1 221 ? -54.615 12.735 74.433 1.00 89.19 221 ALA A O 1
ATOM 1814 N N . LEU A 1 222 ? -52.757 11.587 74.988 1.00 85.62 222 LEU A N 1
ATOM 1815 C CA . LEU A 1 222 ? -52.870 11.726 76.437 1.00 85.62 222 LEU A CA 1
ATOM 1816 C C . LEU A 1 222 ? -52.803 13.198 76.864 1.00 85.62 222 LEU A C 1
ATOM 1818 O O . LEU A 1 222 ? -53.664 13.670 77.605 1.00 85.62 222 LEU A O 1
ATOM 1822 N N . ALA A 1 223 ? -51.855 13.966 76.319 1.00 87.00 223 ALA A N 1
ATOM 1823 C CA . ALA A 1 223 ? -51.768 15.405 76.562 1.00 87.00 223 ALA A CA 1
ATOM 1824 C C . ALA A 1 223 ? -53.042 16.148 76.111 1.00 87.00 223 ALA A C 1
ATOM 1826 O O . ALA A 1 223 ? -53.553 17.010 76.827 1.00 87.00 223 ALA A O 1
ATOM 1827 N N . HIS A 1 224 ? -53.598 15.793 74.946 1.00 90.81 224 HIS A N 1
ATOM 1828 C CA . HIS A 1 224 ? -54.864 16.359 74.472 1.00 90.81 224 HIS A CA 1
ATOM 1829 C C . HIS A 1 224 ? -56.070 15.965 75.329 1.00 90.81 224 HIS A C 1
ATOM 1831 O O . HIS A 1 224 ? -57.002 16.763 75.456 1.00 90.81 224 HIS A O 1
ATOM 1837 N N . PHE A 1 225 ? -56.078 14.751 75.876 1.00 87.38 225 PHE A N 1
ATOM 1838 C CA . PHE A 1 225 ? -57.127 14.269 76.765 1.00 87.38 225 PHE A CA 1
ATOM 1839 C C . PHE A 1 225 ? -57.123 15.047 78.083 1.00 87.38 225 PHE A C 1
ATOM 1841 O O . PHE A 1 225 ? -58.140 15.651 78.422 1.00 87.38 225 PHE A O 1
ATOM 1848 N N . HIS A 1 226 ? -55.969 15.151 78.751 1.00 84.75 226 HIS A N 1
ATOM 1849 C CA . HIS A 1 226 ? -55.832 15.932 79.987 1.00 84.75 226 HIS A CA 1
ATOM 1850 C C . HIS A 1 226 ? -56.163 17.417 79.785 1.00 84.75 226 HIS A C 1
ATOM 1852 O O . HIS A 1 226 ? -56.783 18.036 80.644 1.00 84.75 226 HIS A O 1
ATOM 1858 N N . ALA A 1 227 ? -55.835 17.992 78.622 1.00 87.50 227 ALA A N 1
ATOM 1859 C CA . ALA A 1 227 ? -56.211 19.371 78.306 1.00 87.50 227 ALA A CA 1
ATOM 1860 C C . ALA A 1 227 ? -57.736 19.587 78.210 1.00 87.50 227 ALA A C 1
ATOM 1862 O O . ALA A 1 227 ? -58.206 20.705 78.412 1.00 87.50 227 ALA A O 1
ATOM 1863 N N . ARG A 1 228 ? -58.515 18.545 77.880 1.00 89.38 228 ARG A N 1
ATOM 1864 C CA . ARG A 1 228 ? -59.986 18.614 77.796 1.00 89.38 228 ARG A CA 1
ATOM 1865 C C . ARG A 1 228 ? -60.695 18.141 79.061 1.00 89.38 228 ARG A C 1
ATOM 1867 O O . ARG A 1 228 ? -61.810 18.592 79.316 1.00 89.38 228 ARG A O 1
ATOM 1874 N N . HIS A 1 229 ? -60.074 17.249 79.825 1.00 84.31 229 HIS A N 1
ATOM 1875 C CA . HIS A 1 229 ? -60.645 16.630 81.018 1.00 84.31 229 HIS A CA 1
ATOM 1876 C C . HIS A 1 229 ? -59.604 16.637 82.151 1.00 84.31 229 HIS A C 1
ATOM 1878 O O . HIS A 1 229 ? -58.946 15.624 82.370 1.00 84.31 229 HIS A O 1
ATOM 1884 N N . PRO A 1 230 ? -59.431 17.774 82.855 1.00 81.31 230 PRO A N 1
ATOM 1885 C CA . PRO A 1 230 ? -58.337 17.959 83.815 1.00 81.31 230 PRO A CA 1
ATOM 1886 C C . PRO A 1 230 ? -58.417 17.056 85.051 1.00 81.31 230 PRO A C 1
ATOM 1888 O O . PRO A 1 230 ? -57.385 16.709 85.613 1.00 81.31 230 PRO A O 1
ATOM 1891 N N . ASP A 1 231 ? -59.630 16.673 85.455 1.00 84.00 231 ASP A N 1
ATOM 1892 C CA . ASP A 1 231 ? -59.889 15.910 86.685 1.00 84.00 231 ASP A CA 1
ATOM 1893 C C . ASP A 1 231 ? -60.091 14.402 86.430 1.00 84.00 231 ASP A C 1
ATOM 1895 O O . ASP A 1 231 ? -60.467 13.661 87.336 1.00 84.00 231 ASP A O 1
ATOM 1899 N N . ALA A 1 232 ? -59.916 13.941 85.186 1.00 78.38 232 ALA A N 1
ATOM 1900 C CA . ALA A 1 232 ? -60.083 12.537 84.823 1.00 78.38 232 ALA A CA 1
ATOM 1901 C C . ALA A 1 232 ? -58.754 11.781 84.969 1.00 78.38 232 ALA A C 1
ATOM 1903 O O . ALA A 1 232 ? -57.785 12.096 84.279 1.00 78.38 232 ALA A O 1
ATOM 1904 N N . GLU A 1 233 ? -58.721 10.765 85.833 1.00 75.31 233 GLU A N 1
ATOM 1905 C CA . GLU A 1 233 ? -57.565 9.874 85.983 1.00 75.31 233 GLU A CA 1
ATOM 1906 C C . GLU A 1 233 ? -57.510 8.856 84.836 1.00 75.31 233 GLU A C 1
ATOM 1908 O O . GLU A 1 233 ? -58.509 8.217 84.495 1.00 75.31 233 GLU A O 1
ATOM 1913 N N . VAL A 1 234 ? -56.329 8.708 84.236 1.00 71.44 234 VAL A N 1
ATOM 1914 C CA . VAL A 1 234 ? -56.024 7.648 83.270 1.00 71.44 234 VAL A CA 1
ATOM 1915 C C . VAL A 1 234 ? -55.261 6.549 84.005 1.00 71.44 234 VAL A C 1
ATOM 1917 O O . VAL A 1 234 ? -54.273 6.830 84.680 1.00 71.44 234 VAL A O 1
ATOM 1920 N N . GLU A 1 235 ? -55.739 5.310 83.885 1.00 67.69 235 GLU A N 1
ATOM 1921 C CA . GLU A 1 235 ? -55.068 4.115 84.409 1.00 67.69 235 GLU A CA 1
ATOM 1922 C C . GLU A 1 235 ? -53.705 3.947 83.712 1.00 67.69 235 GLU A C 1
ATOM 1924 O O . GLU A 1 235 ? -53.639 4.072 82.491 1.00 67.69 235 GLU A O 1
ATOM 1929 N N . GLU A 1 236 ? -52.653 3.761 84.520 1.00 66.38 236 GLU A N 1
ATOM 1930 C CA . GLU A 1 236 ? -51.204 3.736 84.223 1.00 66.38 236 GLU A CA 1
ATOM 1931 C C . GLU A 1 236 ? -50.766 3.832 82.745 1.00 66.38 236 GLU A C 1
ATOM 1933 O O . GLU A 1 236 ? -51.121 3.000 81.910 1.00 6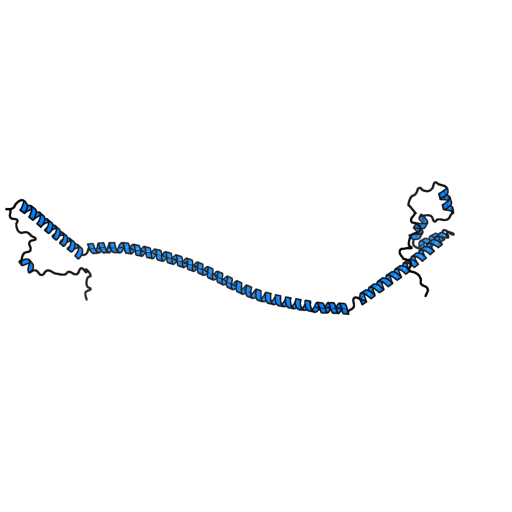6.38 236 GLU A O 1
ATOM 1938 N N . ASP A 1 237 ? -49.898 4.814 82.439 1.00 71.56 237 ASP A N 1
ATOM 1939 C CA . ASP A 1 237 ? -49.258 4.953 81.121 1.00 71.56 237 ASP A CA 1
ATOM 1940 C C . ASP A 1 237 ? -48.403 3.706 80.821 1.00 71.56 237 ASP A C 1
ATOM 1942 O O . ASP A 1 237 ? -47.366 3.514 81.460 1.00 71.56 237 ASP A O 1
ATOM 1946 N N . PRO A 1 238 ? -48.763 2.891 79.810 1.00 73.25 238 PRO A N 1
ATOM 1947 C CA . PRO A 1 238 ? -48.030 1.674 79.461 1.00 73.25 238 PRO A CA 1
ATOM 1948 C C . PRO A 1 238 ? -46.587 1.914 78.984 1.00 73.25 238 PRO A C 1
ATOM 1950 O O . PRO A 1 238 ? -45.867 0.951 78.714 1.00 73.25 238 PRO A O 1
ATOM 1953 N N . PHE A 1 239 ? -46.182 3.174 78.798 1.00 73.38 239 PHE A N 1
ATOM 1954 C CA . PHE A 1 239 ? -44.847 3.593 78.365 1.00 73.38 239 PHE A CA 1
ATOM 1955 C C . PHE A 1 239 ? -44.087 4.401 79.427 1.00 73.38 239 PHE A C 1
ATOM 1957 O O . PHE A 1 239 ? -43.024 4.956 79.125 1.00 73.38 239 PHE A O 1
ATOM 1964 N N . ALA A 1 240 ? -44.608 4.495 80.652 1.00 74.19 240 ALA A N 1
ATOM 1965 C CA . ALA A 1 240 ? -43.858 5.035 81.777 1.00 74.19 240 ALA A CA 1
ATOM 1966 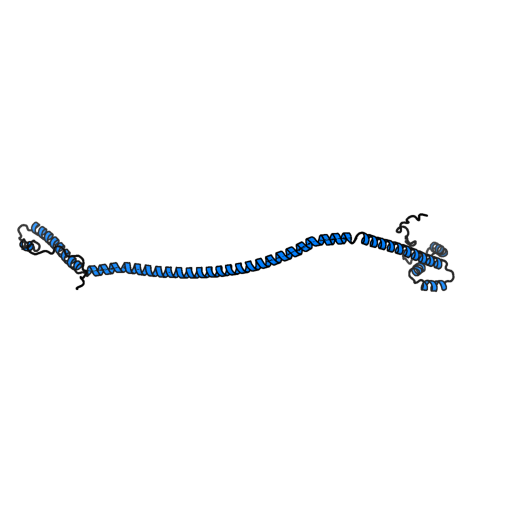C C . ALA A 1 240 ? -42.757 4.041 82.185 1.00 74.19 240 ALA A C 1
ATOM 1968 O O . ALA A 1 240 ? -43.025 2.869 82.419 1.00 74.19 240 ALA A O 1
ATOM 1969 N N . ILE A 1 241 ? -41.506 4.505 82.240 1.00 68.38 241 ILE A N 1
ATOM 1970 C CA . ILE A 1 241 ? -40.373 3.684 82.689 1.00 68.38 241 ILE A CA 1
ATOM 1971 C C . ILE A 1 241 ? -40.413 3.632 84.215 1.00 68.38 241 ILE A C 1
ATOM 1973 O O . ILE A 1 241 ? -40.330 4.681 84.865 1.00 68.38 241 ILE A O 1
ATOM 1977 N N . HIS A 1 242 ? -40.535 2.431 84.777 1.00 70.94 242 HIS A N 1
ATOM 1978 C CA . HIS A 1 242 ? -40.527 2.227 86.221 1.00 70.94 242 HIS A CA 1
ATOM 1979 C C . HIS A 1 242 ? -39.090 2.007 86.729 1.00 70.94 242 HIS A C 1
ATOM 1981 O O . HIS A 1 242 ? -38.262 1.447 86.012 1.00 70.94 242 HIS A O 1
ATOM 1987 N N . PRO A 1 243 ? -38.754 2.421 87.965 1.00 67.75 243 PRO A N 1
ATOM 1988 C CA . PRO A 1 243 ? -37.415 2.222 88.530 1.00 67.75 243 PRO A CA 1
ATOM 1989 C C . PRO A 1 243 ? -37.023 0.737 88.672 1.00 67.75 243 PRO A C 1
ATOM 1991 O O . PRO A 1 243 ? -35.839 0.415 88.758 1.00 67.75 243 PRO A O 1
ATOM 1994 N N . GLU A 1 244 ? -37.988 -0.182 88.668 1.00 71.06 244 GLU A N 1
ATOM 1995 C CA . GLU A 1 244 ? -37.760 -1.627 88.611 1.00 71.06 244 GLU A CA 1
ATOM 1996 C C . GLU A 1 244 ? -37.226 -2.101 87.243 1.00 71.06 244 GLU A C 1
ATOM 1998 O O . GLU A 1 244 ? -36.498 -3.096 87.186 1.00 71.06 244 GLU A O 1
ATOM 2003 N N . ASP A 1 245 ? -37.523 -1.378 86.155 1.00 67.38 245 ASP A N 1
ATOM 2004 C CA . ASP A 1 245 ? -37.078 -1.713 84.794 1.00 67.38 245 ASP A CA 1
ATOM 2005 C C . ASP A 1 245 ? -35.577 -1.435 84.587 1.00 67.38 245 ASP A C 1
ATOM 2007 O O . ASP A 1 245 ? -34.925 -2.100 83.778 1.00 67.38 245 ASP A O 1
ATOM 2011 N N . ASP A 1 246 ? -34.992 -0.519 85.371 1.00 66.19 246 ASP A N 1
ATOM 2012 C CA . ASP A 1 246 ? -33.557 -0.185 85.350 1.00 66.19 246 ASP A CA 1
ATOM 2013 C C . ASP A 1 246 ? -32.658 -1.349 85.818 1.00 66.19 246 ASP A C 1
ATOM 2015 O O . ASP A 1 246 ? -31.446 -1.352 85.573 1.00 66.19 246 ASP A O 1
ATOM 2019 N N . LEU A 1 247 ? -33.231 -2.361 86.483 1.00 69.31 247 LEU A N 1
ATOM 2020 C CA . LEU A 1 247 ? -32.520 -3.562 86.935 1.00 69.31 247 LEU A CA 1
ATOM 2021 C C . LEU A 1 247 ? -32.410 -4.642 85.845 1.00 69.31 247 LEU A C 1
ATOM 2023 O O . LEU A 1 247 ? -31.684 -5.625 86.025 1.00 69.31 247 LEU A O 1
ATOM 2027 N N . VAL A 1 248 ? -33.102 -4.476 84.713 1.00 60.78 248 VAL A N 1
ATOM 2028 C CA . VAL A 1 248 ? -33.063 -5.417 83.589 1.00 60.78 248 VAL A CA 1
ATOM 2029 C C . VAL A 1 248 ? -31.850 -5.094 82.700 1.00 60.78 248 VAL A C 1
ATOM 2031 O O . VAL A 1 248 ? -31.751 -3.989 82.165 1.00 60.78 248 VAL A O 1
ATOM 2034 N N . PRO A 1 249 ? -30.893 -6.025 82.507 1.00 49.78 249 PRO A N 1
ATOM 2035 C CA . PRO A 1 249 ? -29.695 -5.751 81.722 1.00 49.78 249 PRO A CA 1
ATOM 2036 C C . PRO A 1 249 ? -30.060 -5.508 80.251 1.00 49.78 249 PRO A C 1
ATOM 2038 O O . PRO A 1 249 ? -30.465 -6.418 79.531 1.00 49.78 249 PRO A O 1
ATOM 2041 N N . MET A 1 250 ? -29.901 -4.263 79.805 1.00 58.00 250 MET A N 1
ATOM 2042 C CA . MET A 1 250 ? -30.160 -3.844 78.430 1.00 58.00 250 MET A CA 1
ATOM 2043 C C . MET A 1 250 ? -28.912 -4.054 77.563 1.00 58.00 250 MET A C 1
ATOM 2045 O O . MET A 1 250 ? -27.831 -3.532 77.858 1.00 58.00 250 MET A O 1
ATOM 2049 N N . GLU A 1 251 ? -29.050 -4.817 76.481 1.00 56.22 251 GLU A N 1
ATOM 2050 C CA . GLU A 1 251 ? -27.961 -5.104 75.547 1.00 56.22 251 GLU A CA 1
ATOM 2051 C C . GLU A 1 251 ? -27.575 -3.822 74.784 1.00 56.22 251 GLU A C 1
ATOM 2053 O O . GLU A 1 251 ? -28.313 -3.320 73.937 1.00 56.22 251 GLU A O 1
ATOM 2058 N N . ARG A 1 252 ? -26.429 -3.225 75.143 1.00 53.91 252 ARG A N 1
ATOM 2059 C CA . ARG A 1 252 ? -26.054 -1.868 74.694 1.00 53.91 252 ARG A CA 1
ATOM 2060 C C . ARG A 1 252 ? -25.598 -1.795 73.237 1.00 53.91 252 ARG A C 1
ATOM 2062 O O . ARG A 1 252 ? -25.537 -0.700 72.683 1.00 53.91 252 ARG A O 1
ATOM 2069 N N . GLN A 1 253 ? -25.214 -2.922 72.638 1.00 51.62 253 GLN A N 1
ATOM 2070 C CA . GLN A 1 253 ? -24.670 -2.994 71.283 1.00 51.62 253 GLN A CA 1
ATOM 2071 C C . GLN A 1 253 ? -25.021 -4.340 70.654 1.00 51.62 253 GLN A C 1
ATOM 2073 O O . GLN A 1 253 ? -24.499 -5.371 71.064 1.00 51.62 253 GLN A O 1
ATOM 2078 N N . GLN A 1 254 ? -25.866 -4.310 69.626 1.00 57.69 254 GLN A N 1
ATOM 2079 C CA . GLN A 1 254 ? -26.042 -5.428 68.709 1.00 57.69 254 GLN A CA 1
ATOM 2080 C C . GLN A 1 254 ? -25.276 -5.090 67.434 1.00 57.69 254 GLN A C 1
ATOM 2082 O O . GLN A 1 254 ? -25.508 -4.038 66.833 1.00 57.69 254 GLN A O 1
ATOM 2087 N N . ALA A 1 255 ? -24.315 -5.931 67.060 1.00 57.53 255 ALA A N 1
ATOM 2088 C CA . ALA A 1 255 ? -23.577 -5.746 65.822 1.00 57.53 255 ALA A CA 1
ATOM 2089 C C . ALA A 1 255 ? -24.559 -5.793 64.641 1.00 57.53 255 ALA A C 1
ATOM 2091 O O . ALA A 1 255 ? -25.393 -6.687 64.561 1.00 57.53 255 ALA A O 1
ATOM 2092 N N . PHE A 1 256 ? -24.453 -4.836 63.719 1.00 55.19 256 PHE A N 1
ATOM 2093 C CA . PHE A 1 256 ? -25.254 -4.800 62.486 1.00 55.19 256 PHE A CA 1
ATOM 2094 C C . PHE A 1 256 ? -24.850 -5.882 61.466 1.00 55.19 256 PHE A C 1
ATOM 2096 O O . PHE A 1 256 ? -25.337 -5.873 60.337 1.00 55.19 256 PHE A O 1
ATOM 2103 N N . ASP A 1 257 ? -23.918 -6.761 61.832 1.00 59.09 257 ASP A N 1
ATOM 2104 C CA . ASP A 1 257 ? -23.377 -7.789 60.958 1.00 59.09 257 ASP A CA 1
ATOM 2105 C C . ASP A 1 257 ? -24.174 -9.090 61.129 1.00 59.09 257 ASP A C 1
ATOM 2107 O O . ASP A 1 257 ? -24.002 -9.815 62.106 1.00 59.09 257 ASP A O 1
ATOM 2111 N N . ASP A 1 258 ? -25.059 -9.368 60.168 1.00 62.62 258 ASP A N 1
ATOM 2112 C CA . ASP A 1 258 ? -25.861 -10.599 60.075 1.00 62.62 258 ASP A CA 1
ATOM 2113 C C . ASP A 1 258 ? -25.035 -11.793 59.521 1.00 62.62 258 ASP A C 1
ATOM 2115 O O . ASP A 1 258 ? -25.590 -12.833 59.152 1.00 62.62 258 ASP A O 1
ATOM 2119 N N . SER A 1 259 ? -23.706 -11.663 59.412 1.00 61.44 259 SER A N 1
ATOM 2120 C CA . SER A 1 259 ? -22.824 -12.747 58.973 1.00 61.44 259 SER A CA 1
ATOM 2121 C C . SER A 1 259 ? -22.813 -13.876 60.008 1.00 61.44 259 SER A C 1
ATOM 2123 O O . SER A 1 259 ? -22.253 -13.740 61.096 1.00 61.44 259 SER A O 1
ATOM 2125 N N . VAL A 1 260 ? -23.417 -15.018 59.665 1.00 53.53 260 VAL A N 1
ATOM 2126 C CA . VAL A 1 260 ? -23.339 -16.246 60.470 1.00 53.53 260 VAL A CA 1
ATOM 2127 C C . VAL A 1 260 ? -21.863 -16.607 60.648 1.00 53.53 260 VAL A C 1
ATOM 2129 O O . VAL A 1 260 ? -21.160 -16.862 59.668 1.00 53.53 260 VAL A O 1
ATOM 2132 N N . SER A 1 261 ? -21.385 -16.594 61.893 1.00 47.97 261 SER A N 1
ATOM 2133 C CA . SER A 1 261 ? -20.025 -17.038 62.208 1.00 47.97 261 SER A CA 1
ATOM 2134 C C . SER A 1 261 ? -19.887 -18.517 61.826 1.00 47.97 261 SER A C 1
ATOM 2136 O O . SER A 1 261 ? -20.779 -19.297 62.166 1.00 47.97 261 SER A O 1
ATOM 2138 N N . PRO A 1 262 ? -18.819 -18.929 61.119 1.00 45.69 262 PRO A N 1
ATOM 2139 C CA . PRO A 1 262 ? -18.605 -20.341 60.835 1.00 45.69 262 PRO A CA 1
ATOM 2140 C C . PRO A 1 262 ? -18.342 -21.069 62.160 1.00 45.69 262 PRO A C 1
ATOM 2142 O O . PRO A 1 262 ? -17.459 -20.668 62.920 1.00 45.69 262 PRO A O 1
ATOM 2145 N N . GLU A 1 263 ? -19.135 -22.102 62.452 1.00 50.62 263 GLU A N 1
ATOM 2146 C CA . GLU A 1 263 ? -18.871 -23.008 63.576 1.00 50.62 263 GLU A CA 1
ATOM 2147 C C . GLU A 1 263 ? -17.563 -23.797 63.343 1.00 50.62 263 GLU A C 1
ATOM 2149 O O . GLU A 1 263 ? -17.203 -24.039 62.185 1.00 50.62 263 GLU A O 1
ATOM 2154 N N . PRO A 1 264 ? -16.836 -24.148 64.424 1.00 57.28 264 PRO A N 1
ATOM 2155 C CA . PRO A 1 264 ? -15.526 -24.801 64.368 1.00 57.28 264 PRO A CA 1
ATOM 2156 C C . PRO A 1 264 ? -15.554 -26.260 63.893 1.00 57.28 264 PRO A C 1
ATOM 2158 O O . PRO A 1 264 ? -16.564 -26.961 64.128 1.00 57.28 264 PRO A O 1
#

Radius of gyration: 77.87 Å; chains: 1; bounding box: 120×52×202 Å

Secondary structure (DSSP, 8-state):
--------TTTT---TTTT----S--TTSTHHHHHHHT-PPPHHHHHHHHHS-HHHHHHHHTTSTT-HHHHHHHHHHHHHHHHHHHHHHHHHHHHHHHHHHHHHHS-HHHHHHHHHHHHHHHHHHHHHHHHHHHHHHHHHHHHHHHHHHHHHHHHHHHHHHHHHHHHHHHHHHHHHHHHHHHHHHHHHHHHHHHHHHHSHHHHHHHHHHHHHHHHHHHHHHHHHHHHH-TTPPPS--TTPPPTTGGGS-------S---PPPP-

pLDDT: mean 76.13, std 19.98, range [35.06, 98.56]

Organism: Ensete ventricosum (NCBI:txid4639)

Foldseek 3Di:
DDDPDDDDPVPPPDDPPPPDDDDDPDPDDVVVVVVVVVDDDDPVRVVCLVPDDPVVLVVVCVVPPDRPVSVVSVVVVVVVVVVVVVVVVVVVVVVVVVVVVVDVVVDVVVVVVVVVVVPVVVVVVVVVVVVVVVVVVVVVVVVVVVVVVVVVVVVVVVVVVVVVVVVVVVVVVVVVVVVVVVVVVVVVVVVVVVVCCVDPVNVVVVVVVVVVVVLVVVVVVVVVVCVVPVPDDDDDDPPDDDPVNVPDDDDPDDDPDPDDDDDD